Protein AF-A0A960LLN7-F1 (afdb_monomer_lite)

Radius of gyration: 23.74 Å; chains: 1; bounding box: 105×46×50 Å

Sequence (198 aa):
MLTAPVDITWGGHTNKDCYPKKMSLTSWVESKLWDDRYFDPSKLSEGVEVFRSGLSFPLVASLIDGCHGTPQWEREQHETPTDALFRALRGLVQRYGASWIYITDPDNALSVVQWEKEIDPEYFNSYQLIEFEKNPAEEGGASFLCVAFHDREGIVVIECETSLKITLYGATSRMDAMLESLGVKRPTENHQGITSRG

Foldseek 3Di:
DDDDDDDDDDDPPPPDDPDPDLQDVVNVQVVQQDDPFDRHLCSAPVWDWQKKFFADVVNVCCQFVVPGMDGQFDDDPNGTSQQLLQQLCLVVCVVFWWKKWKWADQPVPGIDTPDIGTDDSVPRGDPVVVVQSVDHRHNQAKIWIWIAGSVRFWIWIFIDGRITITIIGGDPVVVVSSCVSRVHDDPPPPPPPPPDDD

Structure (mmCIF, N/CA/C/O backbone):
data_AF-A0A960LLN7-F1
#
_entry.id   AF-A0A960LLN7-F1
#
loop_
_atom_site.group_PDB
_atom_site.id
_atom_site.type_symbol
_atom_site.label_atom_id
_atom_site.label_alt_id
_atom_site.label_comp_id
_atom_site.label_asym_id
_atom_site.label_entity_id
_atom_site.label_seq_id
_atom_site.pdbx_PDB_ins_code
_atom_site.Cartn_x
_atom_site.Cartn_y
_atom_site.Cartn_z
_atom_site.occupancy
_atom_site.B_iso_or_equiv
_atom_site.auth_seq_id
_atom_site.auth_comp_id
_atom_site.auth_asym_id
_atom_site.auth_atom_id
_atom_site.pdbx_PDB_model_num
ATOM 1 N N . MET A 1 1 ? -77.571 -26.311 -21.447 1.00 36.84 1 MET A N 1
ATOM 2 C CA . MET A 1 1 ? -76.693 -27.443 -21.086 1.00 36.84 1 MET A CA 1
ATOM 3 C C . MET A 1 1 ? -75.355 -27.222 -21.768 1.00 36.84 1 MET A C 1
ATOM 5 O O . MET A 1 1 ? -75.388 -27.100 -22.981 1.00 36.84 1 MET A O 1
ATOM 9 N N . LEU A 1 2 ? -74.269 -27.192 -20.973 1.00 37.72 2 LEU A N 1
ATOM 10 C CA . LEU A 1 2 ? -72.858 -27.479 -21.320 1.00 37.72 2 LEU A CA 1
ATOM 11 C C . LEU A 1 2 ? -72.177 -26.556 -22.356 1.00 37.72 2 LEU A C 1
ATOM 13 O O . LEU A 1 2 ? -72.719 -26.341 -23.425 1.00 37.72 2 LEU A O 1
ATOM 17 N N . THR A 1 3 ? -70.959 -26.027 -22.231 1.00 40.88 3 THR A N 1
ATOM 18 C CA . THR A 1 3 ? -69.932 -25.782 -21.192 1.00 40.88 3 THR A CA 1
ATOM 19 C C . THR A 1 3 ? -68.835 -25.057 -21.991 1.00 40.88 3 THR A C 1
ATOM 21 O O . THR A 1 3 ? -68.429 -25.580 -23.027 1.00 40.88 3 THR A O 1
ATOM 24 N N . ALA A 1 4 ? -68.373 -23.877 -21.573 1.00 44.00 4 ALA A N 1
ATOM 25 C CA . ALA A 1 4 ? -67.176 -23.254 -22.155 1.00 44.00 4 ALA A CA 1
ATOM 26 C C . ALA A 1 4 ? -65.923 -23.770 -21.423 1.00 44.00 4 ALA A C 1
ATOM 28 O O . ALA A 1 4 ? -65.987 -23.915 -20.199 1.00 44.00 4 ALA A O 1
ATOM 29 N N . PRO A 1 5 ? -64.801 -24.049 -22.110 1.00 52.62 5 PRO A N 1
ATOM 30 C CA . PRO A 1 5 ? -63.550 -24.355 -21.436 1.00 52.62 5 PRO A CA 1
ATOM 31 C C . PRO A 1 5 ? -62.827 -23.070 -21.007 1.00 52.62 5 PRO A C 1
ATOM 33 O O . PRO A 1 5 ? -62.764 -22.083 -21.740 1.00 52.62 5 PRO A O 1
ATOM 36 N N . VAL A 1 6 ? -62.309 -23.134 -19.785 1.00 45.53 6 VAL A N 1
ATOM 37 C CA . VAL A 1 6 ? -61.424 -22.181 -19.106 1.00 45.53 6 VAL A CA 1
ATOM 38 C C . VAL A 1 6 ? -59.962 -22.582 -19.386 1.00 45.53 6 VAL A C 1
ATOM 40 O O . VAL A 1 6 ? -59.724 -23.709 -19.822 1.00 45.53 6 VAL A O 1
ATOM 43 N N . ASP A 1 7 ? -59.030 -21.676 -19.048 1.00 42.03 7 ASP A N 1
ATOM 44 C CA . ASP A 1 7 ? -57.603 -21.899 -18.721 1.00 42.03 7 ASP A CA 1
ATOM 45 C C . ASP A 1 7 ? -56.587 -21.863 -19.894 1.00 42.03 7 ASP A C 1
ATOM 47 O O . ASP A 1 7 ? -56.854 -22.366 -20.976 1.00 42.03 7 ASP A O 1
ATOM 51 N N . ILE A 1 8 ? -55.391 -21.249 -19.828 1.00 43.09 8 ILE A N 1
ATOM 52 C CA . ILE A 1 8 ? -54.505 -20.804 -18.731 1.00 43.09 8 ILE A CA 1
ATOM 53 C C . ILE A 1 8 ? -53.737 -19.534 -19.170 1.00 43.09 8 ILE A C 1
ATOM 55 O O . ILE A 1 8 ? -53.151 -19.493 -20.254 1.00 43.09 8 ILE A O 1
ATOM 59 N N . THR A 1 9 ? -53.643 -18.527 -18.295 1.00 43.41 9 THR A N 1
ATOM 60 C CA . THR A 1 9 ? -52.641 -17.448 -18.374 1.00 43.41 9 THR A CA 1
ATOM 61 C C . THR A 1 9 ? -51.270 -17.958 -17.926 1.00 43.41 9 THR A C 1
ATOM 63 O O . THR A 1 9 ? -51.094 -18.318 -16.762 1.00 43.41 9 THR A O 1
ATOM 66 N N . TRP A 1 10 ? -50.277 -17.944 -18.816 1.00 43.72 10 TRP A N 1
ATOM 67 C CA . TRP A 1 10 ? -48.883 -18.201 -18.452 1.00 43.72 10 TRP A CA 1
ATOM 68 C C . TRP A 1 10 ? -48.263 -16.955 -17.815 1.00 43.72 10 TRP A C 1
ATOM 70 O O . TRP A 1 10 ? -47.831 -16.026 -18.497 1.00 43.72 10 TRP A O 1
ATOM 80 N N . GLY A 1 11 ? -48.214 -16.955 -16.483 1.00 40.22 11 GLY A N 1
ATOM 81 C CA . GLY A 1 11 ? -47.342 -16.086 -15.705 1.00 40.22 11 GLY A CA 1
ATOM 82 C C . GLY A 1 11 ? -45.886 -16.499 -15.904 1.00 40.22 11 GLY A C 1
ATOM 83 O O . GLY A 1 11 ? -45.404 -17.441 -15.280 1.00 40.22 11 GLY A O 1
ATOM 84 N N . GLY A 1 12 ? -45.173 -15.784 -16.770 1.00 33.97 12 GLY A N 1
ATOM 85 C CA . GLY A 1 12 ? -43.720 -15.869 -16.873 1.00 33.97 12 GLY A CA 1
ATOM 86 C C . GLY A 1 12 ? -43.057 -15.121 -15.719 1.00 33.97 12 GLY A C 1
ATOM 87 O O . GLY A 1 12 ? -42.610 -13.994 -15.893 1.00 33.97 12 GLY A O 1
ATOM 88 N N . HIS A 1 13 ? -42.990 -15.734 -14.535 1.00 42.31 13 HIS A N 1
ATOM 89 C CA . HIS A 1 13 ? -41.988 -15.363 -13.534 1.00 42.31 13 HIS A CA 1
ATOM 90 C C . HIS A 1 13 ? -40.616 -15.797 -14.060 1.00 42.31 13 HIS A C 1
ATOM 92 O O . HIS A 1 13 ? -40.226 -16.959 -13.944 1.00 42.31 13 HIS A O 1
ATOM 98 N N . THR A 1 14 ? -39.877 -14.873 -14.672 1.00 46.69 14 THR A N 1
ATOM 99 C CA . THR A 1 14 ? -38.462 -15.095 -14.967 1.00 46.69 14 THR A CA 1
ATOM 100 C C . THR A 1 14 ? -37.673 -14.967 -13.676 1.00 46.69 14 THR A C 1
ATOM 102 O O . THR A 1 14 ? -37.336 -13.875 -13.231 1.00 46.69 14 THR A O 1
ATOM 105 N N . ASN A 1 15 ? -37.397 -16.122 -13.086 1.00 49.75 15 ASN A N 1
ATOM 106 C CA . ASN A 1 15 ? -36.400 -16.326 -12.052 1.00 49.75 15 ASN A CA 1
ATOM 107 C C . ASN A 1 15 ? -35.006 -16.073 -12.673 1.00 49.75 15 ASN A C 1
ATOM 109 O O . ASN A 1 15 ? -34.452 -16.945 -13.341 1.00 49.75 15 ASN A O 1
ATOM 113 N N . LYS A 1 16 ? -34.505 -14.841 -12.553 1.00 46.12 16 LYS A N 1
ATOM 114 C CA . LYS A 1 16 ? -33.159 -14.361 -12.922 1.00 46.12 16 LYS A CA 1
ATOM 115 C C . LYS A 1 16 ? -32.903 -13.198 -11.956 1.00 46.12 16 LYS A C 1
ATOM 117 O O . LYS A 1 16 ? -33.641 -12.228 -12.001 1.00 46.12 16 LYS A O 1
ATOM 122 N N . ASP A 1 17 ? -32.078 -13.288 -10.923 1.00 44.94 17 ASP A N 1
ATOM 123 C CA . ASP A 1 17 ? -30.668 -13.637 -10.949 1.00 44.94 17 ASP A CA 1
ATOM 124 C C . ASP A 1 17 ? -30.229 -14.152 -9.568 1.00 44.94 17 ASP A C 1
ATOM 126 O O . ASP A 1 17 ? -30.215 -13.412 -8.586 1.00 44.94 17 ASP A O 1
ATOM 130 N N . CYS A 1 18 ? -29.809 -15.414 -9.488 1.00 40.50 18 CYS A N 1
ATOM 131 C CA . CYS A 1 18 ? -28.981 -15.909 -8.387 1.00 40.50 18 CYS A CA 1
ATOM 132 C C . CYS A 1 18 ? -27.547 -16.092 -8.892 1.00 40.50 18 CYS A C 1
ATOM 134 O O . CYS A 1 18 ? -26.992 -17.186 -8.839 1.00 40.50 18 CYS A O 1
ATOM 136 N N . TYR A 1 19 ? -26.949 -15.024 -9.419 1.00 45.25 19 TYR A N 1
ATOM 137 C CA . TYR A 1 19 ? -25.494 -14.960 -9.498 1.00 45.25 19 TYR A CA 1
ATOM 138 C C . TYR A 1 19 ? -24.984 -14.594 -8.102 1.00 45.25 19 TYR A C 1
ATOM 140 O O . TYR A 1 19 ? -25.505 -13.639 -7.518 1.00 45.25 19 TYR A O 1
ATOM 148 N N . PRO A 1 20 ? -24.001 -15.315 -7.528 1.00 46.91 20 PRO A N 1
ATOM 149 C CA . PRO A 1 20 ? -23.358 -14.849 -6.310 1.00 46.91 20 PRO A CA 1
ATOM 150 C C . PRO A 1 20 ? -22.801 -13.458 -6.609 1.00 46.91 20 PRO A C 1
ATOM 152 O O . PRO A 1 20 ? -21.934 -13.299 -7.469 1.00 46.91 20 PRO A O 1
ATOM 155 N N . LYS A 1 21 ? -23.370 -12.440 -5.955 1.00 52.78 21 LYS A N 1
ATOM 156 C CA . LYS A 1 21 ? -22.945 -11.047 -6.081 1.00 52.78 21 LYS A CA 1
ATOM 157 C C . LYS A 1 21 ? -21.436 -11.037 -5.847 1.00 52.78 21 LYS A C 1
ATOM 159 O O . LYS A 1 21 ? -20.994 -11.428 -4.766 1.00 52.78 21 LYS A O 1
ATOM 164 N N . LYS A 1 22 ? -20.649 -10.687 -6.874 1.00 64.62 22 LYS A N 1
ATOM 165 C CA . LYS A 1 22 ? -19.189 -10.583 -6.765 1.00 64.62 22 LYS A CA 1
ATOM 166 C C . LYS A 1 22 ? -18.922 -9.659 -5.578 1.00 64.62 22 LYS A C 1
ATOM 168 O O . LYS A 1 22 ? -19.282 -8.488 -5.620 1.00 64.62 22 LYS A O 1
ATOM 173 N N . MET A 1 23 ? -18.414 -10.227 -4.488 1.00 77.75 23 MET A N 1
ATOM 174 C CA . MET A 1 23 ? -18.128 -9.478 -3.266 1.00 77.75 23 MET A CA 1
ATOM 175 C C . MET A 1 23 ? -17.158 -8.341 -3.626 1.00 77.75 23 MET A C 1
ATOM 177 O O . MET A 1 23 ? -16.169 -8.587 -4.324 1.00 77.75 23 MET A O 1
ATOM 181 N N . SER A 1 24 ? -17.473 -7.103 -3.240 1.00 89.31 24 SER A N 1
ATOM 182 C CA . SER A 1 24 ? -16.577 -5.967 -3.487 1.00 89.31 24 SER A CA 1
ATOM 183 C C . SER A 1 24 ? -15.275 -6.149 -2.707 1.00 89.31 24 SER A C 1
ATOM 185 O O . SER A 1 24 ? -15.217 -6.956 -1.769 1.00 89.31 24 SER A O 1
ATOM 187 N N . L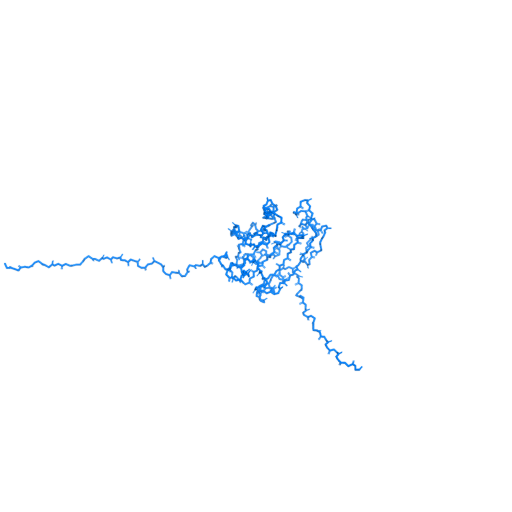EU A 1 25 ? -14.219 -5.428 -3.093 1.00 92.44 25 LEU A N 1
ATOM 188 C CA . LEU A 1 25 ? -12.983 -5.476 -2.321 1.00 92.44 25 LEU A CA 1
ATOM 189 C C . LEU A 1 25 ? -13.176 -4.874 -0.933 1.00 92.44 25 LEU A C 1
ATOM 191 O O . LEU A 1 25 ? -12.675 -5.464 0.017 1.00 92.44 25 LEU A O 1
ATOM 195 N N . THR A 1 26 ? -13.977 -3.812 -0.801 1.00 93.06 26 THR A N 1
ATOM 196 C CA . THR A 1 26 ? -14.377 -3.268 0.506 1.00 93.06 26 THR A CA 1
ATOM 197 C C . THR A 1 26 ? -14.941 -4.351 1.420 1.00 93.06 26 THR A C 1
ATOM 199 O O . THR A 1 26 ? -14.410 -4.573 2.502 1.00 93.06 26 THR A O 1
ATOM 202 N N . SER A 1 27 ? -15.942 -5.114 0.962 1.00 92.50 27 SER A N 1
ATOM 203 C CA . SER A 1 27 ? -16.523 -6.165 1.801 1.00 92.50 27 SER A CA 1
ATOM 204 C C . SER A 1 27 ? -15.505 -7.246 2.158 1.00 92.50 27 SER A C 1
ATOM 206 O O . SER A 1 27 ? -15.558 -7.803 3.252 1.00 92.50 27 SER A O 1
ATOM 208 N N . TRP A 1 28 ? -14.590 -7.589 1.243 1.00 94.25 28 TRP A N 1
ATOM 209 C CA . TRP A 1 28 ? -13.524 -8.544 1.551 1.00 94.25 28 TRP A CA 1
ATOM 210 C C . TRP A 1 28 ? -12.601 -8.004 2.644 1.00 94.25 28 TRP A C 1
ATOM 212 O O . TRP A 1 28 ? -12.392 -8.710 3.632 1.00 94.25 28 TRP A O 1
ATOM 222 N N . VAL A 1 29 ? -12.127 -6.768 2.488 1.00 93.88 29 VAL A N 1
ATOM 223 C CA . VAL A 1 29 ? -11.279 -6.061 3.448 1.00 93.88 29 VAL A CA 1
ATOM 224 C C . VAL A 1 29 ? -11.947 -6.021 4.826 1.00 93.88 29 VAL A C 1
ATOM 226 O O . VAL A 1 29 ? -11.370 -6.538 5.777 1.00 93.88 29 VAL A O 1
ATOM 229 N N . GLU A 1 30 ? -13.195 -5.564 4.922 1.00 93.19 30 GLU A N 1
ATOM 230 C CA . GLU A 1 30 ? -13.957 -5.534 6.181 1.00 93.19 30 GLU A CA 1
ATOM 231 C C . GLU A 1 30 ? -14.153 -6.934 6.786 1.00 93.19 30 GLU A C 1
ATOM 233 O O . GLU A 1 30 ? -14.140 -7.109 7.997 1.00 93.19 30 GLU A O 1
ATOM 238 N N . SER A 1 31 ? -14.329 -7.972 5.963 1.00 93.19 31 SER A N 1
ATOM 239 C CA . SER A 1 31 ? -14.579 -9.330 6.471 1.00 93.19 31 SER A CA 1
ATOM 240 C C . SER A 1 31 ? -13.323 -10.096 6.898 1.00 93.19 31 SER A C 1
ATOM 242 O O . SER A 1 31 ? -13.433 -11.090 7.620 1.00 93.19 31 SER A O 1
ATOM 244 N N . LYS A 1 32 ? -12.146 -9.720 6.384 1.00 94.25 32 LYS A N 1
ATOM 245 C CA . LYS A 1 32 ? -10.898 -10.489 6.547 1.00 94.25 32 LYS A CA 1
ATOM 246 C C . LYS A 1 32 ? -9.802 -9.734 7.270 1.00 94.25 32 LYS A C 1
ATOM 248 O O . LYS A 1 32 ? -8.996 -10.377 7.932 1.00 94.25 32 LYS A O 1
ATOM 253 N N . LEU A 1 33 ? -9.771 -8.418 7.121 1.00 95.25 33 LEU A N 1
ATOM 254 C CA . LEU A 1 33 ? -8.698 -7.559 7.604 1.00 95.25 33 LEU A CA 1
ATOM 255 C C . LEU A 1 33 ? -9.175 -6.636 8.726 1.00 95.25 33 LEU A C 1
ATOM 257 O O . LEU A 1 33 ? -8.514 -5.651 9.003 1.00 95.25 33 LEU A O 1
ATOM 261 N N . TRP A 1 34 ? -10.331 -6.904 9.340 1.00 93.50 34 TRP A N 1
ATOM 262 C CA . TRP A 1 34 ? -10.753 -6.220 10.563 1.00 93.50 34 TRP A CA 1
ATOM 263 C C . TRP A 1 34 ? -10.502 -7.109 11.777 1.00 93.50 34 TRP A C 1
ATOM 265 O O . TRP A 1 34 ? -10.827 -8.302 11.758 1.00 93.50 34 TRP A O 1
ATOM 275 N N . ASP A 1 35 ? -9.967 -6.528 12.846 1.00 89.94 35 ASP A N 1
ATOM 276 C CA . ASP A 1 35 ? -9.994 -7.076 14.199 1.00 89.94 35 ASP A CA 1
ATOM 277 C C . ASP A 1 35 ? -10.912 -6.255 15.088 1.00 89.94 35 ASP A C 1
ATOM 279 O O . ASP A 1 35 ? -10.609 -5.112 15.419 1.00 89.94 35 ASP A O 1
ATOM 283 N N . ASP A 1 36 ? -12.067 -6.829 15.423 1.00 87.12 36 ASP A N 1
ATOM 284 C CA . ASP A 1 36 ? -13.203 -6.146 16.037 1.00 87.12 36 ASP A CA 1
ATOM 285 C C . ASP A 1 36 ? -13.624 -4.874 15.280 1.00 87.12 36 ASP A C 1
ATOM 287 O O . ASP A 1 36 ? -14.539 -4.896 14.457 1.00 87.12 36 ASP A O 1
ATOM 291 N N . ARG A 1 37 ? -12.957 -3.756 15.573 1.00 88.44 37 ARG A N 1
ATOM 292 C CA . ARG A 1 37 ? -13.222 -2.415 15.044 1.00 88.44 37 ARG A CA 1
ATOM 293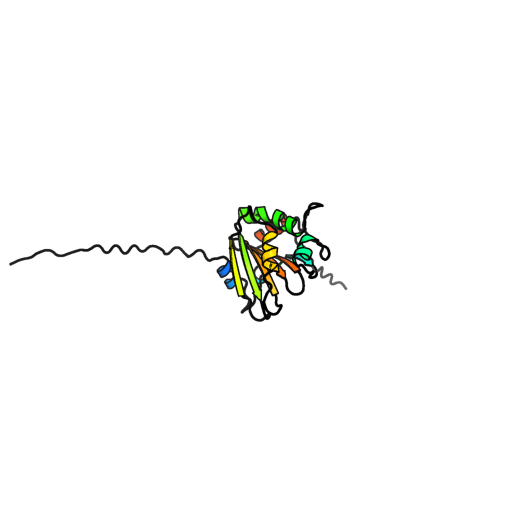 C C . ARG A 1 37 ? -12.028 -1.808 14.306 1.00 88.44 37 ARG A C 1
ATOM 295 O O . ARG A 1 37 ? -12.152 -0.703 13.792 1.00 88.44 37 ARG A O 1
ATOM 302 N N . TYR A 1 38 ? -10.905 -2.511 14.233 1.00 92.38 38 TYR A N 1
ATOM 303 C CA . TYR A 1 38 ? -9.646 -1.977 13.727 1.00 92.38 38 TYR A CA 1
ATOM 304 C C . TYR A 1 38 ? -9.247 -2.633 12.418 1.00 92.38 38 TYR A C 1
ATOM 306 O O . TYR A 1 38 ? -9.364 -3.848 12.269 1.00 92.38 38 TYR A O 1
ATOM 314 N N . PHE A 1 39 ? -8.739 -1.837 11.486 1.00 95.00 39 PHE A N 1
ATOM 315 C CA . PHE A 1 39 ? -8.090 -2.351 10.295 1.00 95.00 39 PHE A CA 1
ATOM 316 C C . PHE A 1 39 ? -6.750 -2.987 10.678 1.00 95.00 39 PHE A C 1
ATOM 318 O O . PHE A 1 39 ? -5.823 -2.315 11.120 1.00 95.00 39 PHE A O 1
ATOM 325 N N . ASP A 1 40 ? -6.661 -4.298 10.490 1.00 95.00 40 ASP A N 1
ATOM 326 C CA . ASP A 1 40 ? -5.501 -5.127 10.773 1.00 95.00 40 ASP A CA 1
ATOM 327 C C . ASP A 1 40 ? -5.127 -5.967 9.533 1.00 95.00 40 ASP A C 1
ATOM 329 O O . ASP A 1 40 ? -5.593 -7.103 9.355 1.00 95.00 40 ASP A O 1
ATOM 333 N N . PRO A 1 41 ? -4.262 -5.438 8.646 1.00 95.12 41 PRO A N 1
ATOM 334 C CA . PRO A 1 41 ? -3.790 -6.173 7.478 1.00 95.12 41 PRO A CA 1
ATOM 335 C C . PRO A 1 41 ? -2.880 -7.361 7.839 1.00 95.12 41 PRO A C 1
ATOM 337 O O . PRO A 1 41 ? -2.658 -8.228 6.985 1.00 95.12 41 PRO A O 1
ATOM 340 N N . SER A 1 42 ? -2.399 -7.468 9.088 1.00 95.19 42 SER A N 1
ATOM 341 C CA . SER A 1 42 ? -1.568 -8.600 9.524 1.00 95.19 42 SER A CA 1
ATOM 342 C C . SER A 1 42 ? -2.334 -9.929 9.538 1.00 95.19 42 SER A C 1
ATOM 344 O O . SER A 1 42 ? -1.740 -10.999 9.389 1.00 95.19 42 SER A O 1
ATOM 346 N N . LYS A 1 43 ? -3.675 -9.875 9.567 1.00 94.31 43 LYS A N 1
ATOM 347 C CA . LYS A 1 43 ? -4.547 -11.045 9.371 1.00 94.31 43 LYS A CA 1
ATOM 348 C C . LYS A 1 43 ? -4.356 -11.740 8.027 1.00 94.31 43 LYS A C 1
ATOM 350 O O . LYS A 1 43 ? -4.721 -12.908 7.892 1.00 94.31 43 LYS A O 1
ATOM 355 N N . LEU A 1 44 ? -3.801 -11.045 7.031 1.00 94.00 44 LEU A N 1
ATOM 356 C CA . LEU A 1 44 ? -3.463 -11.644 5.744 1.00 94.00 44 LEU A CA 1
ATOM 357 C C . LEU A 1 44 ? -2.108 -12.366 5.776 1.00 94.00 44 LEU A C 1
ATOM 359 O O . LEU A 1 44 ? -1.966 -13.421 5.161 1.00 94.00 44 LEU A O 1
ATOM 363 N N . SER A 1 45 ? -1.112 -11.782 6.451 1.00 95.12 45 SER A N 1
ATOM 364 C CA . SER A 1 45 ? 0.267 -12.283 6.578 1.00 95.12 45 SER A CA 1
ATOM 365 C C . SER A 1 45 ? 1.075 -11.391 7.533 1.00 95.12 45 SER A C 1
ATOM 367 O O . SER A 1 45 ? 0.680 -10.256 7.758 1.00 95.12 45 SER A O 1
ATOM 369 N N . GLU A 1 46 ? 2.266 -11.817 7.966 1.00 90.62 46 GLU A N 1
ATOM 370 C CA . GLU A 1 46 ? 3.145 -11.046 8.876 1.00 90.62 46 GLU A CA 1
ATOM 371 C C . GLU A 1 46 ? 3.564 -9.649 8.360 1.00 90.62 46 GLU A C 1
ATOM 373 O O . GLU A 1 46 ? 3.908 -8.770 9.145 1.00 90.62 46 GLU A O 1
ATOM 378 N N . GLY A 1 47 ? 3.465 -9.413 7.051 1.00 94.62 47 GLY A N 1
ATOM 379 C CA . GLY A 1 47 ? 3.781 -8.132 6.427 1.00 94.62 47 GLY A CA 1
ATOM 380 C C . GLY A 1 47 ? 5.279 -7.925 6.186 1.00 94.62 47 GLY A C 1
ATOM 381 O O . GLY A 1 47 ? 6.126 -8.406 6.934 1.00 94.62 47 GLY A O 1
ATOM 382 N N . VAL A 1 48 ? 5.629 -7.206 5.119 1.00 95.12 48 VAL A N 1
ATOM 383 C CA . VAL A 1 48 ? 7.014 -6.804 4.831 1.00 95.12 48 VAL A CA 1
ATOM 384 C C . VAL A 1 48 ? 7.063 -5.293 4.667 1.00 95.12 48 VAL A C 1
ATOM 386 O O . VAL A 1 48 ? 6.551 -4.752 3.686 1.00 95.12 48 VAL A O 1
ATOM 389 N N . GLU A 1 49 ? 7.664 -4.610 5.641 1.00 94.00 49 GLU A N 1
ATOM 390 C CA . GLU A 1 49 ? 7.902 -3.168 5.573 1.00 94.00 49 GLU A CA 1
ATOM 391 C C . GLU A 1 49 ? 9.041 -2.886 4.593 1.00 94.00 49 GLU A C 1
ATOM 393 O O . GLU A 1 49 ? 10.181 -3.305 4.801 1.00 94.00 49 GLU A O 1
ATOM 398 N N . VAL A 1 50 ? 8.729 -2.149 3.530 1.00 92.12 50 VAL A N 1
ATOM 399 C CA . VAL A 1 50 ? 9.682 -1.808 2.465 1.00 92.12 50 VAL A CA 1
ATOM 400 C C . VAL A 1 50 ? 10.145 -0.354 2.532 1.00 92.12 50 VAL A C 1
ATOM 402 O O . VAL A 1 50 ? 11.132 0.012 1.890 1.00 92.12 50 VAL A O 1
ATOM 405 N N . PHE A 1 51 ? 9.457 0.479 3.317 1.00 89.00 51 PHE A N 1
ATOM 406 C CA . PHE A 1 51 ? 9.829 1.869 3.550 1.00 89.00 51 PHE A CA 1
ATOM 407 C C . PHE A 1 51 ? 9.250 2.402 4.851 1.00 89.00 51 PHE A C 1
ATOM 409 O O . PHE A 1 51 ? 8.111 2.102 5.213 1.00 89.00 51 PHE A O 1
ATOM 416 N N . ARG A 1 52 ? 10.037 3.261 5.497 1.00 87.81 52 ARG A N 1
ATOM 417 C CA . ARG A 1 52 ? 9.631 4.065 6.640 1.00 87.81 52 ARG A CA 1
ATOM 418 C C . ARG A 1 52 ? 10.369 5.394 6.621 1.00 87.81 52 ARG A C 1
ATOM 420 O O . ARG A 1 52 ? 11.587 5.421 6.436 1.00 87.81 52 ARG A O 1
ATOM 427 N N . SER A 1 53 ? 9.648 6.477 6.878 1.00 83.81 53 SER A N 1
ATOM 428 C CA . SER A 1 53 ? 10.228 7.798 7.104 1.00 83.81 53 SER A CA 1
ATOM 429 C C . SER A 1 53 ? 9.516 8.540 8.230 1.00 83.81 53 SER A C 1
ATOM 431 O O . SER A 1 53 ? 8.358 8.264 8.553 1.00 83.81 53 SER A O 1
ATOM 433 N N . GLY A 1 54 ? 10.200 9.525 8.816 1.00 79.06 54 GLY A N 1
ATOM 434 C CA . GLY A 1 54 ? 9.516 10.547 9.611 1.00 79.06 54 GLY A CA 1
ATOM 435 C C . GLY A 1 54 ? 8.514 11.332 8.757 1.00 79.06 54 GLY A C 1
ATOM 436 O O . GLY A 1 54 ? 8.599 11.310 7.527 1.00 79.06 54 GLY A O 1
ATOM 437 N N . LEU A 1 55 ? 7.577 12.023 9.408 1.00 74.50 55 LEU A N 1
ATOM 438 C CA . LEU A 1 55 ? 6.649 12.923 8.726 1.00 74.50 55 LEU A CA 1
ATOM 439 C C . LEU A 1 55 ? 7.339 14.262 8.442 1.00 74.50 55 LEU A C 1
ATOM 441 O O . LEU A 1 55 ? 7.773 14.955 9.362 1.00 74.50 55 LEU A O 1
ATOM 445 N N . SER A 1 56 ? 7.425 14.638 7.170 1.00 65.81 56 SER A N 1
ATOM 446 C CA . SER A 1 56 ? 7.671 16.018 6.746 1.00 65.81 56 SER A CA 1
ATOM 447 C C . SER A 1 56 ? 6.353 16.679 6.362 1.00 65.81 56 SER A C 1
ATOM 449 O O . SER A 1 56 ? 5.420 15.998 5.947 1.00 65.81 56 SER A O 1
ATOM 451 N N . PHE A 1 57 ? 6.292 18.008 6.433 1.00 58.34 57 PHE A N 1
ATOM 452 C CA . PHE A 1 57 ? 5.226 18.768 5.788 1.00 58.34 57 PHE A CA 1
ATOM 453 C C . PHE A 1 57 ? 5.792 19.475 4.547 1.00 58.34 57 PHE A C 1
ATOM 455 O O . PHE A 1 57 ? 6.741 20.252 4.700 1.00 58.34 57 PHE A O 1
ATOM 462 N N . PRO A 1 58 ? 5.250 19.237 3.338 1.00 64.94 58 PRO A N 1
ATOM 463 C CA . PRO A 1 58 ? 4.122 18.349 3.021 1.00 64.94 58 PRO A CA 1
ATOM 464 C C . PRO A 1 58 ? 4.470 16.849 3.140 1.00 64.94 58 PRO A C 1
ATOM 466 O O . PRO A 1 58 ? 5.630 16.462 2.965 1.00 64.94 58 PRO A O 1
ATOM 469 N N . LEU A 1 59 ? 3.472 16.005 3.430 1.00 63.81 59 LEU A N 1
ATOM 470 C CA . LEU A 1 59 ? 3.604 14.543 3.554 1.00 63.81 59 LEU A CA 1
ATOM 471 C C . LEU A 1 59 ? 4.132 13.943 2.250 1.00 63.81 59 LEU A C 1
ATOM 473 O O . LEU A 1 59 ? 5.001 13.069 2.260 1.00 63.81 59 LEU A O 1
ATOM 477 N N . VAL A 1 60 ? 3.672 14.475 1.113 1.00 62.91 60 VAL A N 1
ATOM 478 C CA . VAL A 1 60 ? 4.159 14.055 -0.199 1.00 62.91 60 VAL A CA 1
ATOM 479 C C . VAL A 1 60 ? 5.663 14.312 -0.366 1.00 62.91 60 VAL A C 1
ATOM 481 O O . VAL A 1 60 ? 6.311 13.565 -1.087 1.00 62.91 60 VAL A O 1
ATOM 484 N N . ALA A 1 61 ? 6.269 15.279 0.339 1.00 61.41 61 ALA A N 1
ATOM 485 C CA . ALA A 1 61 ? 7.723 15.481 0.295 1.00 61.41 61 ALA A CA 1
ATOM 486 C C . ALA A 1 61 ? 8.493 14.332 0.973 1.00 61.41 61 ALA A C 1
ATOM 488 O O . ALA A 1 61 ? 9.569 13.965 0.507 1.00 61.41 61 ALA A O 1
ATOM 489 N N . SER A 1 62 ? 7.920 13.679 1.994 1.00 60.91 62 SER A N 1
ATOM 490 C CA . SER A 1 62 ? 8.504 12.456 2.575 1.00 60.91 62 SER A CA 1
ATOM 491 C C . SER A 1 62 ? 8.520 11.299 1.569 1.00 60.91 62 SER A C 1
ATOM 493 O O . SER A 1 62 ? 9.423 10.465 1.599 1.00 60.91 62 SER A O 1
ATOM 495 N N . LEU A 1 63 ? 7.546 11.282 0.654 1.00 61.69 63 LEU A N 1
ATOM 496 C CA . LEU A 1 63 ? 7.366 10.270 -0.393 1.00 61.69 63 LEU A CA 1
ATOM 497 C C . LEU A 1 63 ? 8.170 10.563 -1.666 1.00 61.69 63 LEU A C 1
ATOM 499 O O . LEU A 1 63 ? 8.601 9.632 -2.351 1.00 61.69 63 LEU A O 1
ATOM 503 N N . ILE A 1 64 ? 8.363 11.842 -1.986 1.00 60.53 64 ILE A N 1
ATOM 504 C CA . ILE A 1 64 ? 9.023 12.317 -3.207 1.00 60.53 64 ILE A CA 1
ATOM 505 C C . ILE A 1 64 ? 10.531 12.459 -3.000 1.00 60.53 64 ILE A C 1
ATOM 507 O O . ILE A 1 64 ? 11.309 11.941 -3.802 1.00 60.53 64 ILE A O 1
ATOM 511 N N . ASP A 1 65 ? 10.958 13.108 -1.916 1.00 56.75 65 ASP A N 1
ATOM 512 C CA . ASP A 1 65 ? 12.365 13.476 -1.749 1.00 56.75 65 ASP A CA 1
ATOM 513 C C . ASP A 1 65 ? 13.186 12.376 -1.063 1.00 56.75 65 ASP A C 1
ATOM 515 O O . ASP A 1 65 ? 14.414 12.379 -1.135 1.00 56.75 65 ASP A O 1
ATOM 519 N N . GLY A 1 66 ? 12.539 11.428 -0.369 1.00 51.22 66 GLY A N 1
ATOM 520 C CA . GLY A 1 66 ? 13.223 10.363 0.376 1.00 51.22 66 GLY A CA 1
ATOM 521 C C . GLY A 1 66 ? 14.167 10.872 1.479 1.00 51.22 66 GLY A C 1
ATOM 522 O O . GLY A 1 66 ? 14.900 10.089 2.075 1.00 51.22 66 GLY A O 1
ATOM 523 N N . CYS A 1 67 ? 14.153 12.175 1.786 1.00 50.97 67 CYS A N 1
ATOM 524 C CA . CYS A 1 67 ? 15.113 12.851 2.666 1.00 50.97 67 CYS A CA 1
ATOM 525 C C . CYS A 1 67 ? 15.151 12.312 4.107 1.00 50.97 67 CYS A C 1
ATOM 527 O O . CYS A 1 67 ? 16.071 12.637 4.858 1.00 50.97 67 CYS A O 1
ATOM 529 N N . HIS A 1 68 ? 14.184 11.475 4.497 1.00 6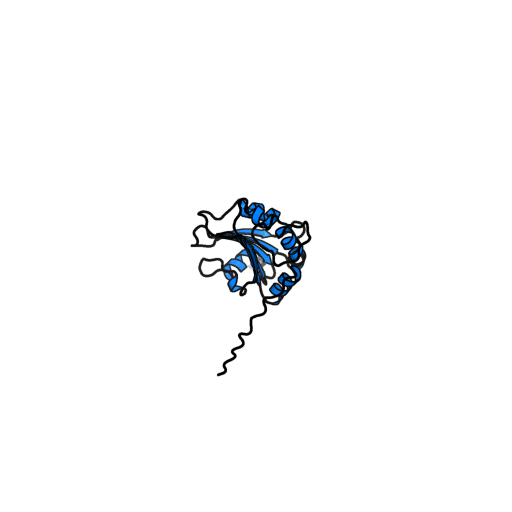0.16 68 HIS A N 1
ATOM 530 C CA . HIS A 1 68 ? 14.062 10.924 5.847 1.00 60.16 68 HIS A CA 1
ATOM 531 C C . HIS A 1 68 ? 13.790 9.409 5.887 1.00 60.16 68 HIS A C 1
ATOM 533 O O . HIS A 1 68 ? 13.379 8.906 6.932 1.00 60.16 68 HIS A O 1
ATOM 539 N N . GLY A 1 69 ? 14.014 8.681 4.784 1.00 64.19 69 GLY A N 1
ATOM 540 C CA . GLY A 1 69 ? 13.836 7.226 4.719 1.00 64.19 69 GLY A CA 1
ATOM 541 C C . GLY A 1 69 ? 14.560 6.594 3.528 1.00 64.19 69 GLY A C 1
ATOM 542 O O . GLY A 1 69 ? 14.583 7.156 2.437 1.00 64.19 69 GLY A O 1
ATOM 543 N N . THR A 1 70 ? 15.151 5.413 3.720 1.00 73.38 70 THR A N 1
ATOM 544 C CA . THR A 1 70 ? 15.849 4.685 2.647 1.00 73.38 70 THR A CA 1
ATOM 545 C C . THR A 1 70 ? 14.899 3.651 2.034 1.00 73.38 70 THR A C 1
ATOM 547 O O . THR A 1 70 ? 14.565 2.687 2.727 1.00 73.38 70 THR A O 1
ATOM 550 N N . PRO A 1 71 ? 14.447 3.811 0.772 1.00 80.69 71 PRO A N 1
ATOM 551 C CA . PRO A 1 71 ? 13.639 2.789 0.112 1.00 80.69 71 PRO A CA 1
ATOM 552 C C . PRO A 1 71 ? 14.442 1.502 -0.058 1.00 80.69 71 PRO A C 1
ATOM 554 O O . PRO A 1 71 ? 15.630 1.541 -0.380 1.00 80.69 71 PRO A O 1
ATOM 557 N N . GLN A 1 72 ? 13.787 0.362 0.152 1.00 84.69 72 GLN A N 1
ATOM 558 C CA . GLN A 1 72 ? 14.422 -0.950 0.004 1.00 84.69 72 GLN A CA 1
ATOM 559 C C . GLN A 1 72 ? 14.367 -1.497 -1.434 1.00 84.69 72 GLN A C 1
ATOM 561 O O . GLN A 1 72 ? 14.968 -2.534 -1.702 1.00 84.69 72 GLN A O 1
ATOM 566 N N . TRP A 1 73 ? 13.655 -0.827 -2.347 1.00 87.38 73 TRP A N 1
ATOM 567 C CA . TRP A 1 73 ? 13.439 -1.264 -3.732 1.00 87.38 73 TRP A CA 1
ATOM 568 C C . TRP A 1 73 ? 14.339 -0.557 -4.748 1.00 87.38 73 TRP A C 1
ATOM 570 O O . TRP A 1 73 ? 14.899 0.513 -4.493 1.00 87.38 73 TRP A O 1
ATOM 580 N N . GLU A 1 74 ? 14.449 -1.163 -5.930 1.00 85.31 74 GLU A N 1
ATOM 581 C CA . GLU A 1 74 ? 15.232 -0.623 -7.041 1.00 85.31 74 GLU A CA 1
ATOM 582 C C . GLU A 1 74 ? 14.613 0.655 -7.630 1.00 85.31 74 GLU A C 1
ATOM 584 O O . GLU A 1 74 ? 13.402 0.758 -7.842 1.00 85.31 74 GLU A O 1
ATOM 589 N N . ARG A 1 75 ? 15.470 1.637 -7.928 1.00 87.25 75 ARG A N 1
ATOM 590 C CA . ARG A 1 75 ? 15.083 2.988 -8.351 1.00 87.25 75 ARG A CA 1
ATOM 591 C C . ARG A 1 75 ? 16.125 3.581 -9.294 1.00 87.25 75 ARG A C 1
ATOM 593 O O . ARG A 1 75 ? 17.325 3.445 -9.052 1.00 87.25 75 ARG A O 1
ATOM 600 N N . GLU A 1 76 ? 15.674 4.288 -10.327 1.00 84.50 76 GLU A N 1
ATOM 601 C CA . GLU A 1 76 ? 16.567 5.065 -11.196 1.00 84.50 76 GLU A CA 1
ATOM 602 C C . GLU A 1 76 ? 17.057 6.352 -10.508 1.00 84.50 76 GLU A C 1
ATOM 604 O O . GLU A 1 76 ? 16.382 6.922 -9.656 1.00 84.50 76 GLU A O 1
ATOM 609 N N . GLN A 1 77 ? 18.224 6.873 -10.900 1.00 77.94 77 GLN A N 1
ATOM 610 C CA . GLN A 1 77 ? 18.876 8.004 -10.216 1.00 77.94 77 GLN A CA 1
ATOM 611 C C . GLN A 1 77 ? 18.005 9.277 -10.102 1.00 77.94 77 GLN A C 1
ATOM 613 O O . GLN A 1 77 ? 18.204 10.072 -9.182 1.00 77.94 77 GLN A O 1
ATOM 618 N N . HIS A 1 78 ? 17.041 9.464 -11.007 1.00 80.19 78 HIS A N 1
ATOM 619 C CA . HIS A 1 78 ? 16.161 10.637 -11.072 1.00 80.19 78 HIS A CA 1
ATOM 620 C C . HIS A 1 78 ? 14.702 10.343 -10.705 1.00 80.19 78 HIS A C 1
ATOM 622 O O . HIS A 1 78 ? 13.872 11.246 -10.730 1.00 80.19 78 HIS A O 1
ATOM 628 N N . GLU A 1 79 ? 14.385 9.092 -10.384 1.00 82.31 79 GLU A N 1
ATOM 629 C CA . GLU A 1 79 ? 13.032 8.668 -10.042 1.00 82.31 79 GLU A CA 1
ATOM 630 C C . GLU A 1 79 ? 12.793 8.871 -8.545 1.00 82.31 79 GLU A C 1
ATOM 632 O O . GLU A 1 79 ? 13.680 8.597 -7.737 1.00 82.31 79 GLU A O 1
ATOM 637 N N . THR A 1 80 ? 11.620 9.355 -8.139 1.00 81.25 80 THR A N 1
ATOM 638 C CA . THR A 1 80 ? 11.281 9.446 -6.711 1.00 81.25 80 THR A CA 1
ATOM 639 C C . THR A 1 80 ? 11.063 8.036 -6.139 1.00 81.25 80 THR A C 1
ATOM 641 O O . THR A 1 80 ? 10.694 7.129 -6.890 1.00 81.25 80 THR A O 1
ATOM 644 N N . PRO A 1 81 ? 11.261 7.787 -4.828 1.00 83.44 81 PRO A N 1
ATOM 645 C CA . PRO A 1 81 ? 10.960 6.478 -4.235 1.00 83.44 81 PRO A CA 1
ATOM 646 C C . PRO A 1 81 ? 9.550 5.991 -4.587 1.00 83.44 81 PRO A C 1
ATOM 648 O O . PRO A 1 81 ? 9.337 4.832 -4.932 1.00 83.44 81 PRO A O 1
ATOM 651 N N . THR A 1 82 ? 8.599 6.911 -4.565 1.00 81.88 82 THR A N 1
ATOM 652 C CA . THR A 1 82 ? 7.190 6.640 -4.809 1.00 81.88 82 THR A CA 1
ATOM 653 C C . THR A 1 82 ? 6.875 6.348 -6.273 1.00 81.88 82 THR A C 1
ATOM 655 O O . THR A 1 82 ? 6.122 5.419 -6.560 1.00 81.88 82 THR A O 1
ATOM 658 N N . ASP A 1 83 ? 7.465 7.084 -7.216 1.00 85.56 83 ASP A N 1
ATOM 659 C CA . ASP A 1 83 ? 7.287 6.773 -8.638 1.00 85.56 83 ASP A CA 1
ATOM 660 C C . ASP A 1 83 ? 7.879 5.397 -8.969 1.00 85.56 83 ASP A C 1
ATOM 662 O O . ASP A 1 83 ? 7.231 4.613 -9.664 1.00 85.56 83 ASP A O 1
ATOM 666 N N . ALA A 1 84 ? 9.027 5.051 -8.369 1.00 88.94 84 ALA A N 1
ATOM 667 C CA . ALA A 1 84 ? 9.632 3.725 -8.495 1.00 88.94 84 ALA A CA 1
ATOM 668 C C . ALA A 1 84 ? 8.719 2.613 -7.960 1.00 88.94 84 ALA A C 1
ATOM 670 O O . ALA A 1 84 ? 8.555 1.586 -8.620 1.00 88.94 84 ALA A O 1
ATOM 671 N N . LEU A 1 85 ? 8.069 2.834 -6.810 1.00 91.19 85 LEU A N 1
ATOM 672 C CA . LEU A 1 85 ? 7.085 1.911 -6.239 1.00 91.19 85 LEU A CA 1
ATOM 673 C C . LEU A 1 85 ? 5.910 1.682 -7.202 1.00 91.19 85 LEU A C 1
ATOM 675 O O . LEU A 1 85 ? 5.556 0.538 -7.495 1.00 91.19 85 LEU A O 1
ATOM 679 N N . PHE A 1 86 ? 5.312 2.754 -7.728 1.00 91.94 86 PHE A N 1
ATOM 680 C CA . PHE A 1 86 ? 4.169 2.635 -8.635 1.00 91.94 86 PHE A CA 1
ATOM 681 C C . PHE A 1 86 ? 4.546 2.038 -9.988 1.00 91.94 86 PHE A C 1
ATOM 683 O O . PHE A 1 86 ? 3.797 1.217 -10.520 1.00 91.94 86 PHE A O 1
ATOM 690 N N . ARG A 1 87 ? 5.723 2.378 -10.525 1.00 92.25 87 ARG A N 1
ATOM 691 C CA . ARG A 1 87 ? 6.271 1.749 -11.732 1.00 92.25 87 ARG A CA 1
ATOM 692 C C . ARG A 1 87 ? 6.456 0.247 -11.528 1.00 92.25 87 ARG A C 1
ATOM 694 O O . ARG A 1 87 ? 5.995 -0.525 -12.367 1.00 92.25 87 ARG A O 1
ATOM 701 N N . ALA A 1 88 ? 7.088 -0.158 -10.427 1.00 93.94 88 ALA A N 1
ATOM 702 C CA . ALA A 1 88 ? 7.323 -1.558 -10.082 1.00 93.94 88 ALA A CA 1
ATOM 703 C C . ALA A 1 88 ? 6.011 -2.352 -9.979 1.00 93.94 88 ALA A C 1
ATOM 705 O O . ALA A 1 88 ? 5.865 -3.419 -10.571 1.00 93.94 88 ALA A O 1
ATOM 706 N N . LEU A 1 89 ? 5.013 -1.804 -9.284 1.00 95.69 89 LEU A N 1
ATOM 707 C CA . LEU A 1 89 ? 3.744 -2.491 -9.036 1.00 95.69 89 LEU A CA 1
ATOM 708 C C . LEU A 1 89 ? 2.768 -2.459 -10.226 1.00 95.69 89 LEU A C 1
ATOM 710 O O . LEU A 1 89 ? 1.823 -3.253 -10.257 1.00 95.69 89 LEU A O 1
ATOM 714 N N . ARG A 1 90 ? 2.977 -1.590 -11.227 1.00 95.88 90 ARG A N 1
ATOM 715 C CA . ARG A 1 90 ? 2.057 -1.416 -12.368 1.00 95.88 90 ARG A CA 1
ATOM 716 C C . ARG A 1 90 ? 1.770 -2.718 -13.111 1.00 95.88 90 ARG A C 1
ATOM 718 O O . ARG A 1 90 ? 0.618 -2.981 -13.447 1.00 95.88 90 ARG A O 1
ATOM 725 N N . GLY A 1 91 ? 2.789 -3.551 -13.330 1.00 96.50 91 GLY A N 1
ATOM 726 C CA . GLY A 1 91 ? 2.621 -4.842 -14.004 1.00 96.50 91 GLY A CA 1
ATOM 727 C C . GLY A 1 91 ? 1.683 -5.788 -13.247 1.00 96.50 91 GLY A C 1
ATOM 728 O O . GLY A 1 91 ? 0.882 -6.496 -13.859 1.00 96.50 91 GLY A O 1
ATOM 729 N N . LEU A 1 92 ? 1.719 -5.758 -11.910 1.00 97.31 92 LEU A N 1
ATOM 730 C CA . LEU A 1 92 ? 0.803 -6.532 -11.073 1.00 97.31 92 LEU A CA 1
ATOM 731 C C . LEU A 1 92 ? -0.612 -5.959 -11.125 1.00 97.31 92 LEU A C 1
ATOM 733 O O . LEU A 1 92 ? -1.564 -6.713 -11.311 1.00 97.31 92 LEU A O 1
ATOM 737 N N . VAL A 1 93 ? -0.761 -4.638 -11.018 1.00 97.00 93 VAL A N 1
ATOM 738 C CA . VAL A 1 93 ? -2.072 -3.977 -11.124 1.00 97.00 93 VAL A CA 1
ATOM 739 C C . VAL A 1 93 ? -2.737 -4.300 -12.462 1.00 97.00 93 VAL A C 1
ATOM 741 O O . VAL A 1 93 ? -3.900 -4.691 -12.487 1.00 97.00 93 VAL A O 1
ATOM 744 N N . GLN A 1 94 ? -1.988 -4.242 -13.565 1.00 97.06 94 GLN A N 1
ATOM 745 C CA . GLN A 1 94 ? -2.493 -4.601 -14.891 1.00 97.06 94 GLN A CA 1
ATOM 746 C C . GLN A 1 94 ? -2.892 -6.079 -14.989 1.00 97.06 94 GLN A C 1
ATOM 748 O O . GLN A 1 94 ? -3.903 -6.412 -15.603 1.00 97.06 94 GLN A O 1
ATOM 753 N N . ARG A 1 95 ? -2.095 -6.979 -14.404 1.00 97.00 95 ARG A N 1
ATOM 754 C CA . ARG A 1 95 ? -2.323 -8.425 -14.500 1.00 97.00 95 ARG A CA 1
ATOM 755 C C . ARG A 1 95 ? -3.498 -8.903 -13.653 1.00 97.00 95 ARG A C 1
ATOM 757 O O . ARG A 1 95 ? -4.195 -9.826 -14.066 1.00 97.00 95 ARG A O 1
ATOM 764 N N . TYR A 1 96 ? -3.674 -8.333 -12.467 1.00 96.56 96 TYR A N 1
ATOM 765 C CA . TYR A 1 96 ? -4.589 -8.867 -11.459 1.00 96.56 96 TYR A CA 1
ATOM 766 C C . TYR A 1 96 ? -5.793 -7.974 -11.184 1.00 96.56 96 TYR A C 1
ATOM 768 O O . TYR A 1 96 ? -6.729 -8.425 -10.531 1.00 96.56 96 TYR A O 1
ATOM 776 N N . GLY A 1 97 ? -5.790 -6.740 -11.691 1.00 97.31 97 GLY A N 1
ATOM 777 C CA . GLY A 1 97 ? -6.742 -5.717 -11.280 1.00 97.31 97 GLY A CA 1
ATOM 778 C C . GLY A 1 97 ? -6.495 -5.290 -9.834 1.00 97.31 97 GLY A C 1
ATOM 779 O O . GLY A 1 97 ? -6.086 -6.081 -8.977 1.00 97.31 97 GLY A O 1
ATOM 780 N N . ALA A 1 98 ? -6.740 -4.021 -9.542 1.00 97.25 98 ALA A N 1
ATOM 781 C CA . ALA A 1 98 ? -6.651 -3.513 -8.183 1.00 97.25 98 ALA A CA 1
ATOM 782 C C . ALA A 1 98 ? -7.650 -2.380 -7.955 1.00 97.25 98 ALA A C 1
ATOM 784 O O . ALA A 1 98 ? -8.119 -1.744 -8.900 1.00 97.25 98 ALA A O 1
ATOM 785 N N . SER A 1 99 ? -7.958 -2.133 -6.689 1.00 96.75 99 SER A N 1
ATOM 786 C CA . SER A 1 99 ? -8.676 -0.941 -6.248 1.00 96.75 99 SER A CA 1
ATOM 787 C C . SER A 1 99 ? -7.849 -0.210 -5.200 1.00 96.75 99 SER A C 1
ATOM 789 O O . SER A 1 99 ? -7.191 -0.830 -4.360 1.00 96.75 99 SER A O 1
ATOM 791 N N . TRP A 1 100 ? -7.922 1.114 -5.236 1.00 95.25 100 TRP A N 1
ATOM 792 C CA . TRP A 1 100 ? -7.602 1.946 -4.094 1.00 95.25 100 TRP A CA 1
ATOM 793 C C . TRP A 1 100 ? -8.687 1.789 -3.033 1.00 95.25 100 TRP A C 1
ATOM 795 O O . TRP A 1 100 ? -9.876 1.835 -3.359 1.00 95.25 100 TRP A O 1
ATOM 805 N N . ILE A 1 101 ? -8.285 1.645 -1.775 1.00 95.25 101 ILE A N 1
ATOM 806 C CA . ILE A 1 101 ? -9.188 1.679 -0.622 1.00 95.25 101 ILE A CA 1
ATOM 807 C C . ILE A 1 101 ? -8.599 2.649 0.390 1.00 95.25 101 ILE A C 1
ATOM 809 O O . ILE A 1 101 ? -7.440 2.502 0.780 1.00 95.25 101 ILE A O 1
ATOM 813 N N . TYR A 1 102 ? -9.391 3.636 0.795 1.00 94.38 102 TYR A N 1
ATOM 814 C CA . TYR A 1 102 ? -8.989 4.606 1.801 1.00 94.38 102 TYR A CA 1
ATOM 815 C C . TYR A 1 102 ? -9.718 4.350 3.112 1.00 94.38 102 TYR A C 1
ATOM 817 O O . TYR A 1 102 ? -10.945 4.234 3.136 1.00 94.38 102 TYR A O 1
ATOM 825 N N . ILE A 1 103 ? -8.946 4.233 4.187 1.00 94.50 103 ILE A N 1
ATOM 826 C CA . ILE A 1 103 ? -9.420 3.896 5.527 1.00 94.50 103 ILE A CA 1
ATOM 827 C C . ILE A 1 103 ? -8.858 4.934 6.494 1.00 94.50 103 ILE A C 1
ATOM 829 O O . ILE A 1 103 ? -7.680 5.286 6.412 1.00 94.50 103 ILE A O 1
ATOM 833 N N . THR A 1 104 ? -9.685 5.402 7.419 1.00 93.25 104 THR A N 1
ATOM 834 C CA . THR A 1 104 ? -9.258 6.261 8.529 1.00 93.25 104 THR A CA 1
ATOM 835 C C . THR A 1 104 ? -9.558 5.603 9.856 1.00 93.25 104 THR A C 1
ATOM 837 O O . THR A 1 104 ? -10.539 4.876 9.977 1.00 93.25 104 THR A O 1
ATOM 840 N N . ASP A 1 105 ? -8.737 5.902 10.849 1.00 89.81 105 ASP A N 1
ATOM 841 C CA . ASP A 1 105 ? -8.996 5.632 12.255 1.00 89.81 105 ASP A CA 1
ATOM 842 C C . ASP A 1 105 ? -8.891 6.965 13.015 1.00 89.81 105 ASP A C 1
ATOM 844 O O . ASP A 1 105 ? -7.811 7.309 13.485 1.00 89.81 105 ASP A O 1
ATOM 848 N N . PRO A 1 106 ? -9.954 7.792 13.015 1.00 80.06 106 PRO A N 1
ATOM 849 C CA . PRO A 1 106 ? -9.878 9.192 13.439 1.00 80.06 106 PRO A CA 1
ATOM 850 C C . PRO A 1 106 ? -9.467 9.362 14.910 1.00 80.06 106 PRO A C 1
ATOM 852 O O . PRO A 1 106 ? -8.655 10.222 15.235 1.00 80.06 106 PRO A O 1
ATOM 855 N N . ASP A 1 107 ? -9.940 8.496 15.800 1.00 77.31 107 ASP A N 1
ATOM 856 C CA . ASP A 1 107 ? -9.689 8.570 17.244 1.00 77.31 107 ASP A CA 1
ATOM 857 C C . ASP A 1 107 ? -8.907 7.361 17.787 1.00 77.31 107 ASP A C 1
ATOM 859 O O . ASP A 1 107 ? -8.822 7.164 19.004 1.00 77.31 107 ASP A O 1
ATOM 863 N N . ASN A 1 108 ? -8.338 6.536 16.898 1.00 74.06 108 ASN A N 1
ATOM 864 C CA . ASN A 1 108 ? -7.744 5.240 17.238 1.00 74.06 108 ASN A CA 1
ATOM 865 C C . ASN A 1 108 ? -8.729 4.305 17.981 1.00 74.06 108 ASN A C 1
ATOM 867 O O . ASN A 1 108 ? -8.320 3.462 18.792 1.00 74.06 108 ASN A O 1
ATOM 871 N N . ALA A 1 109 ? -10.041 4.451 17.747 1.00 77.81 109 ALA A N 1
ATOM 872 C CA . ALA A 1 109 ? -11.089 3.629 18.353 1.00 77.81 109 ALA A CA 1
ATOM 873 C C . ALA A 1 109 ? -11.930 2.840 17.336 1.00 77.81 109 ALA A C 1
ATOM 875 O O . ALA A 1 109 ? -12.553 1.838 17.720 1.00 77.81 109 ALA A O 1
ATOM 876 N N . LEU A 1 110 ? -11.981 3.275 16.073 1.00 88.00 110 LEU A N 1
ATOM 877 C CA . LEU A 1 110 ? -12.742 2.617 15.012 1.00 88.00 110 LEU A CA 1
ATOM 87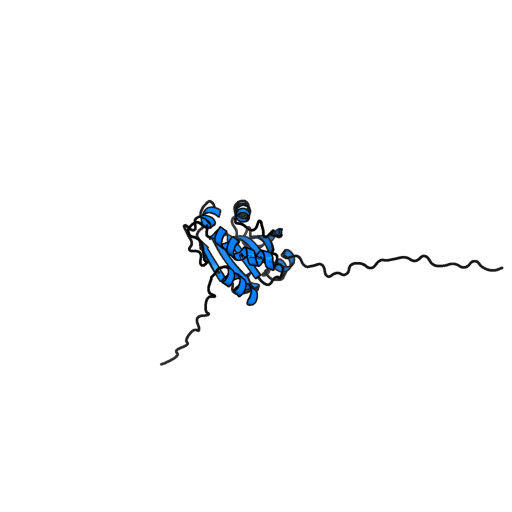8 C C . LEU A 1 110 ? -12.193 2.979 13.630 1.00 88.00 110 LEU A C 1
ATOM 880 O O . LEU A 1 110 ? -12.318 4.111 13.167 1.00 88.00 110 LEU A O 1
ATOM 884 N N . SER A 1 111 ? -11.732 1.964 12.907 1.00 92.94 111 SER A N 1
ATOM 885 C CA . SER A 1 111 ? -11.397 2.101 11.496 1.00 92.94 111 SER A CA 1
ATOM 886 C C . SER A 1 111 ? -12.651 2.142 10.620 1.00 92.94 111 SER A C 1
ATOM 888 O O . SER A 1 111 ? -13.552 1.306 10.744 1.00 92.94 111 SER A O 1
ATOM 890 N N . VAL A 1 112 ? -12.681 3.087 9.681 1.00 92.19 112 VAL A N 1
ATOM 891 C CA . VAL A 1 112 ? -13.792 3.329 8.756 1.00 92.19 112 VAL A CA 1
ATOM 892 C C . VAL A 1 112 ? -13.272 3.362 7.325 1.00 92.19 112 VAL A C 1
ATOM 894 O O . VAL A 1 112 ? -12.367 4.132 7.002 1.00 92.19 112 VAL A O 1
ATOM 897 N N . VAL A 1 113 ? -13.874 2.557 6.445 1.00 93.81 113 VAL A N 1
ATOM 898 C CA . VAL A 1 113 ? -13.648 2.672 5.000 1.00 93.81 113 VAL A CA 1
ATOM 899 C C . VAL A 1 113 ? -14.340 3.938 4.504 1.00 93.81 113 VAL A C 1
ATOM 901 O O . VAL A 1 113 ? -15.560 4.063 4.575 1.00 93.81 113 VAL A O 1
ATOM 904 N N . GLN A 1 114 ? -13.556 4.870 3.979 1.00 93.00 114 GLN A N 1
ATOM 905 C CA . GLN A 1 114 ? -14.050 6.139 3.454 1.00 93.00 114 GLN A CA 1
ATOM 906 C C . GLN A 1 114 ? -14.519 5.995 2.006 1.00 93.00 114 GLN A C 1
ATOM 908 O O . GLN A 1 114 ? -15.578 6.499 1.633 1.00 93.00 114 GLN A O 1
ATOM 913 N N . TRP A 1 115 ? -13.734 5.303 1.177 1.00 92.81 115 TRP A N 1
ATOM 914 C CA . TRP A 1 115 ? -14.071 5.063 -0.224 1.00 92.81 115 TRP A CA 1
ATOM 915 C C . TRP A 1 115 ? -13.252 3.921 -0.839 1.00 92.81 115 TRP A C 1
ATOM 917 O O . TRP A 1 115 ? -12.165 3.574 -0.375 1.00 92.81 115 TRP A O 1
ATOM 927 N N . GLU A 1 116 ? -13.782 3.375 -1.935 1.00 94.25 116 GLU A N 1
ATOM 928 C CA . GLU A 1 116 ? -13.113 2.439 -2.844 1.00 94.25 116 GLU A CA 1
ATOM 929 C C . GLU A 1 116 ? -13.143 3.023 -4.263 1.00 94.25 116 GLU A C 1
ATOM 931 O O . GLU A 1 116 ? -14.172 3.537 -4.709 1.00 94.25 116 GLU A O 1
ATOM 936 N N . LYS A 1 117 ? -12.023 2.932 -4.984 1.00 93.31 117 LYS A N 1
ATOM 937 C CA . LYS A 1 117 ? -11.905 3.389 -6.374 1.00 93.31 117 LYS A CA 1
ATOM 938 C C . LYS A 1 117 ? -11.078 2.396 -7.179 1.00 93.31 117 LYS A C 1
ATOM 940 O O . LYS A 1 117 ? -9.933 2.124 -6.834 1.00 93.31 117 LYS A O 1
ATOM 945 N N . GLU A 1 118 ? -11.644 1.866 -8.257 1.00 95.12 118 GLU A N 1
ATOM 946 C CA . GLU A 1 118 ? -10.920 0.966 -9.160 1.00 95.12 118 GLU A CA 1
ATOM 947 C C . GLU A 1 118 ? -9.704 1.674 -9.780 1.00 95.12 118 GLU A C 1
ATOM 949 O O . GLU A 1 118 ? -9.760 2.865 -10.106 1.00 95.12 118 GLU A O 1
ATOM 954 N N . ILE A 1 119 ? -8.587 0.951 -9.903 1.00 95.19 119 ILE A N 1
ATOM 955 C CA . ILE A 1 119 ? -7.349 1.484 -10.472 1.00 95.19 119 ILE A CA 1
ATOM 956 C C . ILE A 1 119 ? -7.340 1.238 -11.972 1.00 95.19 119 ILE A C 1
ATOM 958 O O . ILE A 1 119 ? -7.329 0.092 -12.416 1.00 95.19 119 ILE A O 1
ATOM 962 N N . ASP A 1 120 ? -7.241 2.318 -12.742 1.00 94.00 120 ASP A N 1
ATOM 963 C CA . ASP A 1 120 ? -6.786 2.233 -14.123 1.00 94.00 120 ASP A CA 1
ATOM 964 C C . ASP A 1 120 ? -5.253 2.062 -14.133 1.00 94.00 120 ASP A C 1
ATOM 966 O O . ASP A 1 120 ? -4.541 2.956 -13.652 1.00 94.00 120 ASP A O 1
ATOM 970 N N . PRO A 1 121 ? -4.714 0.940 -14.653 1.00 91.75 121 PRO A N 1
ATOM 971 C CA . PRO A 1 121 ? -3.274 0.699 -14.684 1.00 91.75 121 PRO A CA 1
ATOM 972 C C . PRO A 1 121 ? -2.479 1.779 -15.435 1.00 91.75 121 PRO A C 1
ATOM 974 O O . PRO A 1 121 ? -1.316 2.014 -15.096 1.00 91.75 121 PRO A O 1
ATOM 977 N N . GLU A 1 122 ? -3.080 2.449 -16.426 1.00 90.31 122 GLU A N 1
ATOM 978 C CA . GLU A 1 122 ? -2.428 3.519 -17.195 1.00 90.31 122 GLU A CA 1
ATOM 979 C C . GLU A 1 122 ? -2.264 4.804 -16.368 1.00 90.31 122 GLU A C 1
ATOM 981 O O . GLU A 1 122 ? -1.311 5.561 -16.569 1.00 90.31 122 GLU A O 1
ATOM 986 N N . TYR A 1 123 ? -3.133 5.007 -15.374 1.00 88.88 123 TYR A N 1
ATOM 987 C CA . TYR A 1 123 ? -3.110 6.150 -14.457 1.00 88.88 123 TYR A CA 1
ATOM 988 C C . TYR A 1 123 ? -2.622 5.787 -13.046 1.00 88.88 123 TYR A C 1
ATOM 990 O O . TYR A 1 123 ? -2.735 6.593 -12.122 1.00 88.88 123 TYR A O 1
ATOM 998 N N . PHE A 1 124 ? -2.032 4.603 -12.864 1.00 91.31 124 PHE A N 1
ATOM 999 C CA . PHE A 1 124 ? -1.429 4.191 -11.599 1.00 91.31 124 PHE A CA 1
ATOM 1000 C C . PHE A 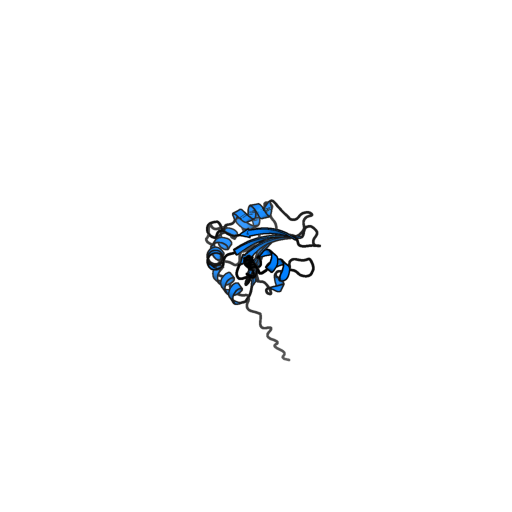1 124 ? -0.088 4.907 -11.374 1.00 91.31 124 PHE A C 1
ATOM 1002 O O . PHE A 1 124 ? 0.946 4.559 -11.965 1.00 91.31 124 PHE A O 1
ATOM 1009 N N . ASN A 1 125 ? -0.136 5.963 -10.560 1.00 86.75 125 ASN A N 1
ATOM 1010 C CA . ASN A 1 125 ? 0.979 6.854 -10.252 1.00 86.75 125 ASN A CA 1
ATOM 1011 C C . ASN A 1 125 ? 0.803 7.538 -8.880 1.00 86.75 125 ASN A C 1
ATOM 1013 O O . ASN A 1 125 ? -0.193 7.340 -8.180 1.00 86.75 125 ASN A O 1
ATOM 1017 N N . SER A 1 126 ? 1.776 8.375 -8.522 1.00 80.81 126 SER A N 1
ATOM 1018 C CA . SER A 1 126 ? 1.883 9.066 -7.236 1.00 80.81 126 SER A CA 1
ATOM 1019 C C . SER A 1 126 ? 0.818 10.131 -6.962 1.00 80.81 126 SER A C 1
ATOM 1021 O O . SER A 1 126 ? 0.665 10.542 -5.814 1.00 80.81 126 SER A O 1
ATOM 1023 N N . TYR A 1 127 ? 0.021 10.546 -7.950 1.00 79.44 127 TYR A N 1
ATOM 1024 C CA . TYR A 1 127 ? -0.982 11.602 -7.777 1.00 79.44 127 TYR A CA 1
ATOM 1025 C C . TYR A 1 127 ? -2.042 11.262 -6.721 1.00 79.44 127 TYR A C 1
ATOM 1027 O O . TYR A 1 127 ? -2.475 12.142 -5.979 1.00 79.44 127 TYR A O 1
ATOM 1035 N N . GLN A 1 128 ? -2.420 9.985 -6.593 1.00 80.50 128 GLN A N 1
ATOM 1036 C CA . GLN A 1 128 ? -3.416 9.548 -5.607 1.00 80.50 128 GLN A CA 1
ATOM 1037 C C . GLN A 1 128 ? -2.962 9.810 -4.155 1.00 80.50 128 GLN A C 1
ATOM 1039 O O . GLN A 1 128 ? -3.791 9.933 -3.255 1.00 80.50 128 GLN A O 1
ATOM 1044 N N . LEU A 1 129 ? -1.657 9.986 -3.926 1.00 79.69 129 LEU A N 1
ATOM 1045 C CA . LEU A 1 129 ? -1.110 10.347 -2.617 1.00 79.69 129 LEU A CA 1
ATOM 1046 C C . LEU A 1 129 ? -1.364 11.805 -2.241 1.00 79.69 129 LEU A C 1
ATOM 1048 O O . LEU A 1 129 ? -1.424 12.127 -1.060 1.00 79.69 129 LEU A O 1
ATOM 1052 N N . ILE A 1 130 ? -1.557 12.685 -3.224 1.00 77.94 130 ILE A N 1
ATOM 1053 C CA . ILE A 1 130 ? -1.954 14.073 -2.963 1.00 77.94 130 ILE A CA 1
ATOM 1054 C C . ILE A 1 130 ? -3.373 14.099 -2.384 1.00 77.94 130 ILE A C 1
ATOM 1056 O O . ILE A 1 130 ? -3.666 14.899 -1.499 1.00 77.94 130 ILE A O 1
ATOM 1060 N N . GLU A 1 131 ? -4.263 13.228 -2.871 1.00 72.56 131 GLU A N 1
ATOM 1061 C CA . GLU A 1 131 ? -5.609 13.086 -2.303 1.00 72.56 131 GLU A CA 1
ATOM 1062 C C . GLU A 1 131 ? -5.560 12.510 -0.881 1.00 72.56 131 GLU A C 1
ATOM 1064 O O . GLU A 1 131 ? -6.297 12.983 -0.018 1.00 72.56 131 GLU A O 1
ATOM 1069 N N . PHE A 1 132 ? -4.656 11.559 -0.625 1.00 79.38 132 PHE A N 1
ATOM 1070 C CA . PHE A 1 132 ? -4.399 11.001 0.706 1.00 79.38 132 PHE A CA 1
ATOM 1071 C C . PHE A 1 132 ? -3.881 12.049 1.701 1.00 79.38 132 PHE A C 1
ATOM 1073 O O . PHE A 1 132 ? -4.378 12.126 2.817 1.00 79.38 132 PHE A O 1
ATOM 1080 N N . GLU A 1 133 ? -2.948 12.914 1.293 1.00 78.62 133 GLU A N 1
ATOM 1081 C CA . GLU A 1 133 ? -2.431 13.985 2.155 1.00 78.62 133 GLU A CA 1
ATOM 1082 C C . GLU A 1 133 ? -3.491 15.047 2.487 1.00 78.62 133 GLU A C 1
ATOM 1084 O O . GLU A 1 133 ? -3.520 15.582 3.593 1.00 78.62 133 GLU A O 1
ATOM 1089 N N . LYS A 1 134 ? -4.361 15.381 1.528 1.00 80.69 134 LYS A N 1
ATOM 1090 C CA . LYS A 1 134 ? -5.357 16.453 1.696 1.00 80.69 134 LYS A CA 1
ATOM 1091 C C . LYS A 1 134 ? -6.523 16.081 2.601 1.00 80.69 134 LYS A C 1
ATOM 1093 O O . LYS A 1 134 ? -7.217 16.980 3.070 1.00 80.69 134 LYS A O 1
ATOM 1098 N N . ASN A 1 135 ? -6.750 14.792 2.808 1.00 81.50 135 ASN A N 1
ATOM 1099 C CA . ASN A 1 135 ? -7.833 14.284 3.632 1.00 81.50 135 ASN A CA 1
ATOM 1100 C C . ASN A 1 135 ? -7.218 13.414 4.727 1.00 81.50 135 ASN A C 1
ATOM 1102 O O . ASN A 1 135 ? -7.337 12.207 4.626 1.00 81.50 135 ASN A O 1
ATOM 1106 N N . PRO A 1 136 ? -6.497 13.967 5.715 1.00 80.25 136 PRO A N 1
ATOM 1107 C CA . PRO A 1 136 ? -6.020 13.166 6.836 1.00 80.25 136 PRO A CA 1
ATOM 1108 C C . PRO A 1 136 ? -7.204 12.691 7.687 1.00 80.25 136 PRO A C 1
ATOM 1110 O O . PRO A 1 136 ? -8.278 13.298 7.666 1.00 80.25 136 PRO A O 1
ATOM 1113 N N . ALA A 1 137 ? -6.996 11.633 8.469 1.00 81.38 137 ALA A N 1
ATOM 1114 C CA . ALA A 1 137 ? -7.948 11.226 9.491 1.00 81.38 137 ALA A CA 1
ATOM 1115 C C . ALA A 1 137 ? -8.252 12.403 10.433 1.00 81.38 137 ALA A C 1
ATOM 1117 O O . ALA A 1 137 ? -7.358 13.165 10.822 1.00 81.38 137 ALA A O 1
ATOM 1118 N N . GLU A 1 138 ? -9.531 12.562 10.772 1.00 77.69 138 GLU A N 1
ATOM 1119 C CA . GLU A 1 138 ? -9.960 13.546 11.766 1.00 77.69 138 GLU A CA 1
ATOM 1120 C C . GLU A 1 138 ? -9.255 13.275 13.102 1.00 77.69 138 GLU A C 1
ATOM 1122 O O . GLU A 1 138 ? -8.781 12.173 13.329 1.00 77.69 138 GLU A O 1
ATOM 1127 N N . GLU A 1 139 ? -9.117 14.291 13.956 1.00 77.56 139 GLU A N 1
ATOM 1128 C CA . GLU A 1 139 ? -8.524 14.176 15.307 1.00 77.56 139 GLU A CA 1
ATOM 1129 C C . GLU A 1 139 ? -7.068 13.658 15.390 1.00 77.56 139 GLU A C 1
ATOM 1131 O O . GLU A 1 139 ? -6.504 13.570 16.480 1.00 77.56 139 GLU A O 1
ATOM 1136 N N . GLY A 1 140 ? -6.399 13.461 14.250 1.00 73.25 140 GLY A N 1
ATOM 1137 C CA . GLY A 1 140 ? -4.973 13.136 14.177 1.00 73.25 140 GLY A CA 1
ATOM 1138 C C . GLY A 1 140 ? -4.641 11.651 14.326 1.00 73.25 140 GLY A C 1
ATOM 1139 O O . GLY A 1 140 ? -3.477 11.333 14.571 1.00 73.25 140 GLY A O 1
ATOM 1140 N N . GLY A 1 141 ? -5.626 10.761 14.189 1.00 84.81 141 GLY A N 1
ATOM 1141 C CA . GLY A 1 141 ? -5.402 9.317 14.165 1.00 84.81 141 GLY A CA 1
ATOM 1142 C C . GLY A 1 141 ? -4.821 8.789 12.844 1.00 84.81 141 GLY A C 1
ATOM 1143 O O . GLY A 1 141 ? -4.365 9.545 11.976 1.00 84.81 141 GLY A O 1
ATOM 1144 N N . ALA A 1 142 ? -4.794 7.465 12.690 1.00 88.81 142 ALA A N 1
ATOM 1145 C CA . ALA A 1 142 ? -4.135 6.818 11.558 1.00 88.81 142 ALA A CA 1
ATOM 1146 C C . ALA A 1 142 ? -4.933 6.931 10.247 1.00 88.81 142 ALA A C 1
ATOM 1148 O O . ALA A 1 142 ? -6.160 6.838 10.204 1.00 88.81 142 ALA A O 1
ATOM 1149 N N . SER A 1 143 ? -4.220 7.094 9.134 1.00 91.50 143 SER A N 1
ATOM 1150 C CA . SER A 1 143 ? -4.770 7.063 7.776 1.00 91.50 143 SER A CA 1
ATOM 1151 C C . SER A 1 143 ? -4.085 5.981 6.954 1.00 91.50 143 SER A C 1
ATOM 1153 O O . SER A 1 143 ? -2.856 5.901 6.934 1.00 91.50 143 SER A O 1
ATOM 1155 N N . PHE A 1 144 ? -4.866 5.196 6.213 1.00 93.62 144 PHE A N 1
ATOM 1156 C CA . PHE A 1 144 ? -4.365 4.108 5.378 1.00 93.62 144 PHE A CA 1
ATOM 1157 C C . PHE A 1 144 ? -4.856 4.267 3.941 1.00 93.62 144 PHE A C 1
ATOM 1159 O O . PHE A 1 144 ? -6.060 4.246 3.679 1.00 93.62 144 PHE A O 1
ATOM 1166 N N . LEU A 1 145 ? -3.927 4.373 2.994 1.00 94.31 145 LEU A N 1
ATOM 1167 C CA . LEU A 1 145 ? -4.219 4.219 1.573 1.00 94.31 145 LEU A CA 1
ATOM 1168 C C . LEU A 1 145 ? -3.729 2.852 1.109 1.00 94.31 145 LEU A C 1
ATOM 1170 O O . LEU A 1 145 ? -2.536 2.552 1.160 1.00 94.31 145 LEU A O 1
ATOM 1174 N N . CYS A 1 146 ? -4.654 2.030 0.632 1.00 96.25 146 CYS A N 1
ATOM 1175 C CA . CYS A 1 146 ? -4.368 0.659 0.249 1.00 96.25 146 CYS A CA 1
ATOM 1176 C C . CYS A 1 146 ? -4.483 0.448 -1.260 1.00 96.25 146 CYS A C 1
ATOM 1178 O O . CYS A 1 146 ? -5.431 0.930 -1.875 1.00 96.25 146 CYS A O 1
ATOM 1180 N N . VAL A 1 147 ? -3.585 -0.354 -1.832 1.00 97.19 147 VAL A N 1
ATOM 1181 C CA . VAL A 1 147 ? -3.757 -0.985 -3.151 1.00 97.19 147 VAL A CA 1
ATOM 1182 C C . VAL A 1 147 ? -4.131 -2.442 -2.915 1.00 97.19 147 VAL A C 1
ATOM 1184 O O . VAL A 1 147 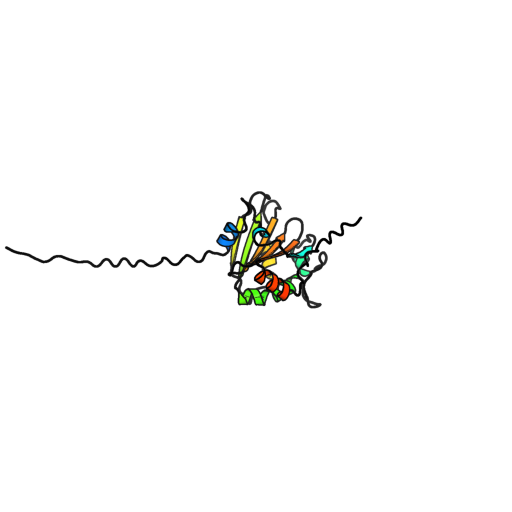? -3.266 -3.248 -2.577 1.00 97.19 147 VAL A O 1
ATOM 1187 N N . ALA A 1 148 ? -5.408 -2.785 -3.066 1.00 97.62 148 ALA A N 1
ATOM 1188 C CA . ALA A 1 148 ? -5.909 -4.145 -2.873 1.00 97.62 148 ALA A CA 1
ATOM 1189 C C . ALA A 1 148 ? -6.115 -4.842 -4.225 1.00 97.62 148 ALA A C 1
ATOM 1191 O O . ALA A 1 148 ? -6.831 -4.326 -5.087 1.00 97.62 148 ALA A O 1
ATOM 1192 N N . PHE A 1 149 ? -5.510 -6.017 -4.416 1.00 97.56 149 PHE A N 1
ATOM 1193 C CA . PHE A 1 149 ? -5.647 -6.784 -5.660 1.00 97.56 149 PHE A CA 1
ATOM 1194 C C . PHE A 1 149 ? -6.998 -7.509 -5.724 1.00 97.56 149 PHE A C 1
ATOM 1196 O O . PHE A 1 149 ? -7.479 -8.031 -4.719 1.00 97.56 149 PHE A O 1
ATOM 1203 N N . HIS A 1 150 ? -7.622 -7.572 -6.907 1.00 96.56 150 HIS A N 1
ATOM 1204 C CA . HIS A 1 150 ? -8.982 -8.127 -7.073 1.00 96.56 150 HIS A CA 1
ATOM 1205 C C . HIS A 1 150 ? -9.076 -9.632 -6.790 1.00 96.56 150 HIS A C 1
ATOM 1207 O O . HIS A 1 150 ? -10.157 -10.129 -6.464 1.00 96.56 150 HIS A O 1
ATOM 1213 N N . ASP A 1 151 ? -7.960 -10.352 -6.899 1.00 95.81 151 ASP A N 1
ATOM 1214 C CA . ASP A 1 151 ? -7.848 -11.758 -6.501 1.00 95.81 151 ASP A CA 1
ATOM 1215 C C . ASP A 1 151 ? -7.794 -11.967 -4.983 1.00 95.81 151 ASP A C 1
ATOM 1217 O O . ASP A 1 151 ? -7.936 -13.103 -4.531 1.00 95.81 151 ASP A O 1
ATOM 1221 N N . ARG A 1 152 ? -7.676 -10.880 -4.203 1.00 96.25 152 ARG A N 1
ATOM 1222 C CA . ARG A 1 152 ? -7.685 -10.870 -2.732 1.00 96.25 152 ARG A CA 1
ATOM 1223 C C . ARG A 1 152 ? -6.520 -11.629 -2.108 1.00 96.25 152 ARG A C 1
ATOM 1225 O O . ARG A 1 152 ? -6.595 -12.043 -0.952 1.00 96.25 152 ARG A O 1
ATOM 1232 N N . GLU A 1 153 ? -5.440 -11.811 -2.860 1.00 96.50 153 GLU A N 1
ATOM 1233 C CA . GLU A 1 153 ? -4.247 -12.491 -2.364 1.00 96.50 153 GLU A CA 1
ATOM 1234 C C . GLU A 1 153 ? -3.213 -11.522 -1.792 1.00 96.50 153 GLU A C 1
ATOM 1236 O O . GLU A 1 153 ? -2.227 -11.971 -1.213 1.00 96.50 153 GLU A O 1
ATOM 1241 N N . GLY A 1 154 ? -3.401 -10.208 -1.936 1.00 97.31 154 GLY A N 1
ATOM 1242 C CA . GLY A 1 154 ? -2.478 -9.226 -1.379 1.00 97.31 154 GLY A CA 1
ATOM 1243 C C . GLY A 1 154 ? -2.987 -7.800 -1.383 1.00 97.31 154 GLY A C 1
ATOM 1244 O O . GLY A 1 154 ? -3.949 -7.445 -2.070 1.00 97.31 154 GLY A O 1
ATOM 1245 N N . ILE A 1 155 ? -2.299 -6.993 -0.590 1.00 98.19 155 ILE A N 1
ATOM 1246 C CA . ILE A 1 155 ? -2.584 -5.589 -0.367 1.00 98.19 155 ILE A CA 1
ATOM 1247 C C . ILE A 1 155 ? -1.275 -4.855 -0.059 1.00 98.19 155 ILE A C 1
ATOM 1249 O O . ILE A 1 155 ? -0.432 -5.343 0.695 1.00 98.19 155 ILE A O 1
ATOM 1253 N N . VAL A 1 156 ? -1.097 -3.685 -0.664 1.00 97.56 156 VAL A N 1
ATOM 1254 C CA . VAL A 1 156 ? -0.043 -2.732 -0.296 1.00 97.56 156 VAL A CA 1
ATOM 1255 C C . VAL A 1 156 ? -0.682 -1.673 0.576 1.00 97.56 156 VAL A C 1
ATOM 1257 O O . VAL A 1 156 ? -1.683 -1.091 0.167 1.00 97.56 156 VAL A O 1
ATOM 1260 N N . VAL A 1 157 ? -0.125 -1.430 1.756 1.00 96.62 157 VAL A N 1
ATOM 1261 C CA . VAL A 1 157 ? -0.663 -0.484 2.736 1.00 96.62 157 VAL A CA 1
ATOM 1262 C C . VAL A 1 157 ? 0.314 0.669 2.894 1.00 96.62 157 VAL A C 1
ATOM 1264 O O . VAL A 1 157 ? 1.474 0.459 3.243 1.00 96.62 157 VAL A O 1
ATOM 1267 N N . ILE A 1 158 ? -0.169 1.879 2.629 1.00 93.56 158 ILE A N 1
ATOM 1268 C CA . ILE A 1 158 ? 0.525 3.133 2.905 1.00 93.56 158 ILE A CA 1
ATOM 1269 C C . ILE A 1 158 ? -0.129 3.730 4.146 1.00 93.56 158 ILE A C 1
ATOM 1271 O O . ILE A 1 158 ? -1.285 4.145 4.099 1.00 93.56 158 ILE A O 1
ATOM 1275 N N . GLU A 1 159 ? 0.599 3.735 5.254 1.00 92.31 159 GLU A N 1
ATOM 1276 C CA . GLU A 1 159 ? 0.122 4.175 6.565 1.00 92.31 159 GLU A CA 1
ATOM 1277 C C . GLU A 1 159 ? 0.741 5.527 6.918 1.00 92.31 159 GLU A C 1
ATOM 1279 O O . GLU A 1 159 ? 1.960 5.693 6.836 1.00 92.31 159 GLU A O 1
ATOM 1284 N N . CYS A 1 160 ? -0.094 6.467 7.352 1.00 88.12 160 CYS A N 1
ATOM 1285 C CA . CYS A 1 160 ? 0.315 7.753 7.896 1.00 88.12 160 CYS A CA 1
ATOM 1286 C C . CYS A 1 160 ? -0.346 7.973 9.260 1.00 88.12 160 CYS A C 1
ATOM 1288 O O . CYS A 1 160 ? -1.565 8.088 9.346 1.00 88.12 160 CYS A O 1
ATOM 1290 N N . GLU A 1 161 ? 0.466 8.078 10.310 1.00 85.62 161 GLU A N 1
ATOM 1291 C CA . GLU A 1 161 ? 0.016 8.447 11.661 1.00 85.62 161 GLU A CA 1
ATOM 1292 C C . GLU A 1 161 ? 1.101 9.287 12.354 1.00 85.62 161 GLU A C 1
ATOM 1294 O O . GLU A 1 161 ? 1.074 10.511 12.316 1.00 85.62 161 GLU A O 1
ATOM 1299 N N . THR A 1 162 ? 2.113 8.627 12.926 1.00 82.31 162 THR A N 1
ATOM 1300 C CA . THR A 1 162 ? 3.311 9.250 13.531 1.00 82.31 162 THR A CA 1
ATOM 1301 C C . THR A 1 162 ? 4.536 9.203 12.616 1.00 82.31 162 THR A C 1
ATOM 1303 O O . THR A 1 162 ? 5.521 9.919 12.803 1.00 82.31 162 THR A O 1
ATOM 1306 N N . SER A 1 163 ? 4.483 8.327 11.621 1.00 85.19 163 SER A N 1
ATOM 1307 C CA . SER A 1 163 ? 5.474 8.125 10.572 1.00 85.19 163 SER A CA 1
ATOM 1308 C C . SER A 1 163 ? 4.745 7.695 9.311 1.00 85.19 163 SER A C 1
ATOM 1310 O O . SER A 1 163 ? 3.566 7.338 9.361 1.00 85.19 163 SER A O 1
ATOM 1312 N N . LEU A 1 164 ? 5.458 7.735 8.196 1.00 86.75 164 LEU A N 1
ATOM 1313 C CA . LEU A 1 164 ? 4.963 7.229 6.935 1.00 86.75 164 LEU A CA 1
ATOM 1314 C C . LEU A 1 164 ? 5.588 5.871 6.664 1.00 86.75 164 LEU A C 1
ATOM 1316 O O . LEU A 1 164 ? 6.816 5.756 6.643 1.00 86.75 164 LEU A O 1
ATOM 1320 N N . LYS A 1 165 ? 4.753 4.852 6.474 1.00 89.94 165 LYS A N 1
ATOM 1321 C CA . LYS A 1 165 ? 5.191 3.471 6.252 1.00 89.94 165 LYS A CA 1
ATOM 1322 C C . LYS A 1 165 ? 4.556 2.907 4.998 1.00 89.94 165 LYS A C 1
ATOM 1324 O O . LYS A 1 165 ? 3.416 3.232 4.671 1.00 89.94 165 LYS A O 1
ATOM 1329 N N . ILE A 1 166 ? 5.293 2.032 4.325 1.00 92.75 166 ILE A N 1
ATOM 1330 C CA . ILE A 1 166 ? 4.772 1.230 3.221 1.00 92.75 166 ILE A CA 1
ATOM 1331 C C . ILE A 1 166 ? 5.052 -0.231 3.531 1.00 92.75 166 ILE A C 1
ATOM 1333 O O . ILE A 1 166 ? 6.212 -0.645 3.633 1.00 92.75 166 ILE A O 1
ATOM 1337 N N . THR A 1 167 ? 3.976 -1.000 3.652 1.00 95.88 167 THR A N 1
ATOM 1338 C CA . THR A 1 167 ? 4.025 -2.405 4.049 1.00 95.88 167 THR A CA 1
ATOM 1339 C C . THR A 1 167 ? 3.251 -3.255 3.054 1.00 95.88 167 THR A C 1
ATOM 1341 O O . THR A 1 167 ? 2.133 -2.927 2.652 1.00 95.88 167 THR A O 1
ATOM 1344 N N . LEU A 1 168 ? 3.861 -4.356 2.635 1.00 97.44 168 LEU A N 1
ATOM 1345 C CA . LEU A 1 168 ? 3.251 -5.343 1.753 1.00 97.44 168 LEU A CA 1
ATOM 1346 C C . LEU A 1 168 ? 2.625 -6.443 2.601 1.00 97.44 168 LEU A C 1
ATOM 1348 O O . LEU A 1 168 ? 3.276 -6.919 3.525 1.00 97.44 168 LEU A O 1
ATOM 1352 N N . TYR A 1 169 ? 1.424 -6.898 2.258 1.00 97.81 169 TYR A N 1
ATOM 1353 C CA . TYR A 1 169 ? 0.773 -8.052 2.881 1.00 97.81 169 TYR A CA 1
ATOM 1354 C C . TYR A 1 169 ? 0.191 -8.965 1.804 1.00 97.81 169 TYR A C 1
ATOM 1356 O O . TYR A 1 169 ? -0.326 -8.491 0.792 1.00 97.81 169 TYR A O 1
ATOM 1364 N N . GLY A 1 170 ? 0.244 -10.280 2.000 1.00 96.56 170 GLY A N 1
ATOM 1365 C CA . GLY A 1 170 ? -0.317 -11.214 1.032 1.00 96.56 170 GLY A CA 1
ATOM 1366 C C . GLY A 1 170 ? 0.029 -12.675 1.267 1.00 96.56 170 GLY A C 1
ATOM 1367 O O . GLY A 1 170 ? 0.975 -13.014 1.978 1.00 96.56 170 GLY A O 1
ATOM 1368 N N . ALA A 1 171 ? -0.727 -13.543 0.596 1.00 95.56 171 ALA A N 1
ATOM 1369 C CA . ALA A 1 171 ? -0.399 -14.954 0.454 1.00 95.56 171 ALA A CA 1
ATOM 1370 C C . ALA A 1 171 ? 0.989 -15.122 -0.185 1.00 95.56 171 ALA A C 1
ATOM 1372 O O . ALA A 1 171 ? 1.465 -14.240 -0.897 1.00 95.56 171 ALA A O 1
ATOM 1373 N N . THR A 1 172 ? 1.633 -16.272 0.032 1.00 94.25 172 THR A N 1
ATOM 1374 C CA . THR A 1 172 ? 3.026 -16.521 -0.379 1.00 94.25 172 THR A CA 1
ATOM 1375 C C . THR A 1 172 ? 3.297 -16.145 -1.839 1.00 94.25 172 THR A C 1
ATOM 1377 O O . THR A 1 172 ? 4.200 -15.359 -2.095 1.00 94.25 172 THR A O 1
ATOM 1380 N N . SER A 1 173 ? 2.467 -16.617 -2.776 1.00 94.62 173 SER A N 1
ATOM 1381 C CA . SER A 1 173 ? 2.583 -16.313 -4.211 1.00 94.62 173 SER A CA 1
ATOM 1382 C C . SER A 1 173 ? 2.511 -14.816 -4.513 1.00 94.62 173 SER A C 1
ATOM 1384 O O . SER A 1 173 ? 3.252 -14.309 -5.355 1.00 94.62 173 SER A O 1
ATOM 1386 N N . ARG A 1 174 ? 1.614 -14.097 -3.832 1.00 96.00 174 ARG A N 1
ATOM 1387 C CA . ARG A 1 174 ? 1.413 -12.663 -4.026 1.00 96.00 174 ARG A CA 1
ATOM 1388 C C . ARG A 1 174 ? 2.535 -11.841 -3.433 1.00 96.00 174 ARG A C 1
ATOM 1390 O O . ARG A 1 174 ? 3.000 -10.905 -4.075 1.00 96.00 174 ARG A O 1
ATOM 1397 N N . MET A 1 175 ? 2.948 -12.194 -2.223 1.00 96.56 175 MET A N 1
ATOM 1398 C CA . MET A 1 175 ? 4.078 -11.576 -1.549 1.00 96.56 175 MET A CA 1
ATOM 1399 C C . MET A 1 175 ? 5.333 -11.701 -2.408 1.00 96.56 175 MET A C 1
ATOM 1401 O O . MET A 1 175 ? 5.974 -10.693 -2.687 1.00 96.56 175 MET A O 1
ATOM 1405 N N . ASP A 1 176 ? 5.631 -12.909 -2.893 1.00 95.56 176 ASP A N 1
ATOM 1406 C CA . ASP A 1 176 ? 6.798 -13.149 -3.739 1.00 95.56 176 ASP A CA 1
ATOM 1407 C C . ASP A 1 176 ? 6.723 -12.316 -5.031 1.00 95.56 176 ASP A C 1
ATOM 1409 O O . ASP A 1 176 ? 7.697 -11.656 -5.378 1.00 95.56 176 ASP A O 1
ATOM 1413 N N . ALA A 1 177 ? 5.555 -12.234 -5.682 1.00 96.75 177 ALA A N 1
ATOM 1414 C CA . ALA A 1 177 ? 5.374 -11.402 -6.875 1.00 96.75 177 ALA A CA 1
ATOM 1415 C C . ALA A 1 177 ? 5.547 -9.891 -6.607 1.00 96.75 177 ALA A C 1
ATOM 1417 O O . ALA A 1 177 ? 6.122 -9.184 -7.437 1.00 96.75 177 ALA A O 1
ATOM 1418 N N . MET A 1 178 ? 5.054 -9.378 -5.472 1.00 96.88 178 MET A N 1
ATOM 1419 C CA . MET A 1 178 ? 5.244 -7.973 -5.077 1.00 96.88 178 MET A CA 1
ATOM 1420 C C . MET A 1 178 ? 6.714 -7.670 -4.778 1.00 96.88 178 MET A C 1
ATOM 1422 O O . MET A 1 178 ? 7.237 -6.669 -5.261 1.00 96.88 178 MET A O 1
ATOM 1426 N N . LEU A 1 179 ? 7.386 -8.543 -4.024 1.00 95.56 179 LEU A N 1
ATOM 1427 C CA . LEU A 1 179 ? 8.801 -8.396 -3.686 1.00 95.56 179 LEU A CA 1
ATOM 1428 C C . LEU A 1 179 ? 9.692 -8.485 -4.929 1.00 95.56 179 LEU A C 1
ATOM 1430 O O . LEU A 1 179 ? 10.568 -7.641 -5.102 1.00 95.56 179 LEU A O 1
ATOM 1434 N N . GLU A 1 180 ? 9.429 -9.445 -5.821 1.00 95.25 180 GLU A N 1
ATOM 1435 C CA . GLU A 1 180 ? 10.124 -9.580 -7.106 1.00 95.25 180 GLU A CA 1
ATOM 1436 C C . GLU A 1 180 ? 9.946 -8.324 -7.963 1.00 95.25 180 GLU A C 1
ATOM 1438 O O . GLU A 1 180 ? 10.927 -7.792 -8.475 1.00 95.25 180 GLU A O 1
ATOM 1443 N N . SER A 1 181 ? 8.719 -7.796 -8.050 1.00 95.31 181 SER A N 1
ATOM 1444 C CA . SER A 1 181 ? 8.440 -6.562 -8.801 1.00 95.31 181 SER A CA 1
ATOM 1445 C C . SER A 1 181 ? 9.220 -5.359 -8.262 1.00 95.31 181 SER A C 1
ATOM 1447 O O . SER A 1 181 ? 9.574 -4.464 -9.026 1.00 95.31 181 SER A O 1
ATOM 1449 N N . LEU A 1 182 ? 9.501 -5.344 -6.956 1.00 93.00 182 LEU A N 1
ATOM 1450 C CA . LEU A 1 182 ? 10.262 -4.295 -6.277 1.00 93.00 182 LEU A CA 1
ATOM 1451 C C . LEU A 1 182 ? 11.780 -4.547 -6.248 1.00 93.00 182 LEU A C 1
ATOM 1453 O O . LEU A 1 182 ? 12.531 -3.674 -5.812 1.00 93.00 182 LEU A O 1
ATOM 1457 N N . GLY A 1 183 ? 12.251 -5.725 -6.664 1.00 91.62 183 GLY A N 1
ATOM 1458 C CA . GLY A 1 183 ? 13.651 -6.126 -6.492 1.00 91.62 183 GLY A CA 1
ATOM 1459 C C . GLY A 1 183 ? 14.064 -6.303 -5.021 1.00 91.62 183 GLY A C 1
ATOM 1460 O O . GLY A 1 183 ? 15.249 -6.245 -4.692 1.00 91.62 183 GLY A O 1
ATOM 1461 N N . VAL A 1 184 ? 13.104 -6.517 -4.114 1.00 88.88 184 VAL A N 1
ATOM 1462 C CA . VAL A 1 184 ? 13.346 -6.679 -2.671 1.00 88.88 184 VAL A CA 1
ATOM 1463 C C . VAL A 1 184 ? 13.502 -8.163 -2.346 1.00 88.88 184 VAL A C 1
ATOM 1465 O O . VAL A 1 184 ? 12.692 -8.996 -2.747 1.00 88.88 184 VAL A O 1
ATOM 1468 N N . LYS A 1 185 ? 14.535 -8.526 -1.580 1.00 82.62 185 LYS A N 1
ATOM 1469 C CA . LYS A 1 185 ? 14.678 -9.900 -1.077 1.00 82.62 185 LYS A CA 1
ATOM 1470 C C . LYS A 1 185 ? 13.763 -10.119 0.118 1.00 82.62 185 LYS A C 1
ATOM 1472 O O . LYS A 1 185 ? 13.694 -9.278 1.011 1.00 82.62 185 LYS A O 1
ATOM 1477 N N . ARG A 1 186 ? 13.128 -11.289 0.177 1.00 75.56 186 ARG A N 1
ATOM 1478 C CA . ARG A 1 186 ? 12.363 -11.699 1.355 1.00 75.56 186 ARG A CA 1
ATOM 1479 C C . ARG A 1 186 ? 13.282 -11.707 2.585 1.00 75.56 186 ARG A C 1
ATOM 1481 O O . ARG A 1 186 ? 14.387 -12.251 2.479 1.00 75.56 186 ARG A O 1
ATOM 1488 N N . PRO A 1 187 ? 12.861 -11.143 3.731 1.00 69.81 187 PRO A N 1
ATOM 1489 C CA . PRO A 1 187 ? 13.589 -11.321 4.977 1.00 69.81 187 PRO A CA 1
ATOM 1490 C C . PRO A 1 187 ? 13.700 -12.824 5.241 1.00 69.81 187 PRO A C 1
ATOM 1492 O O . PRO A 1 187 ? 12.692 -13.505 5.420 1.00 69.81 187 PRO A O 1
ATOM 1495 N N . THR A 1 188 ? 14.908 -13.380 5.173 1.00 61.66 188 THR A N 1
ATOM 1496 C CA . THR A 1 188 ? 15.131 -14.764 5.591 1.00 61.66 188 THR A CA 1
ATOM 1497 C C . THR A 1 188 ? 14.835 -14.836 7.077 1.00 61.66 188 THR A C 1
ATOM 1499 O O . THR A 1 188 ? 15.484 -14.129 7.849 1.00 61.66 188 THR A O 1
ATOM 1502 N N . GLU A 1 189 ? 13.875 -15.676 7.473 1.00 50.22 189 GLU A N 1
ATOM 1503 C CA . GLU A 1 189 ? 13.687 -16.060 8.869 1.00 50.22 189 GLU A CA 1
ATOM 1504 C C . GLU A 1 189 ? 15.058 -16.438 9.429 1.00 50.22 189 GLU A C 1
ATOM 1506 O O . GLU A 1 189 ? 15.683 -17.407 8.983 1.00 50.22 189 GLU A O 1
ATOM 1511 N N . ASN A 1 190 ? 15.563 -15.643 10.374 1.00 40.03 190 ASN A N 1
ATOM 1512 C CA . ASN A 1 190 ? 16.730 -16.026 11.142 1.00 40.03 190 ASN A CA 1
ATOM 1513 C C . ASN A 1 190 ? 16.378 -17.354 11.810 1.00 40.03 190 ASN A C 1
ATOM 1515 O O . ASN A 1 190 ? 15.646 -17.380 12.799 1.00 40.03 190 ASN A O 1
ATOM 1519 N N . HIS A 1 191 ? 16.901 -18.460 11.278 1.00 41.34 191 HIS A N 1
ATOM 1520 C CA . HIS A 1 191 ? 17.021 -19.686 12.040 1.00 41.34 191 HIS A CA 1
ATOM 1521 C C . HIS A 1 191 ? 17.825 -19.313 13.279 1.00 41.34 191 HIS A C 1
ATOM 1523 O O . HIS A 1 191 ? 19.041 -19.126 13.209 1.00 41.34 191 HIS A O 1
ATOM 1529 N N . GLN A 1 192 ? 17.128 -19.148 14.404 1.00 40.88 192 GLN A N 1
ATOM 1530 C CA . GLN A 1 192 ? 17.746 -19.148 15.713 1.00 40.88 192 GLN A CA 1
ATOM 1531 C C . GLN A 1 192 ? 18.495 -20.471 15.818 1.00 40.88 192 GLN A C 1
ATOM 1533 O O . GLN A 1 192 ? 17.926 -21.525 16.101 1.00 40.88 192 GLN A O 1
ATOM 1538 N N . GLY A 1 193 ? 19.793 -20.410 15.536 1.00 39.00 193 GLY A N 1
ATOM 1539 C CA . GLY A 1 193 ? 20.746 -21.407 15.955 1.00 39.00 193 GLY A CA 1
ATOM 1540 C C . GLY A 1 193 ? 20.718 -21.423 17.471 1.00 39.00 193 GLY A C 1
ATOM 1541 O O . GLY A 1 193 ? 21.453 -20.690 18.126 1.00 39.00 193 GLY A O 1
ATOM 1542 N N . ILE A 1 194 ? 19.850 -22.264 18.026 1.00 49.50 194 ILE A N 1
ATOM 1543 C CA . ILE A 1 194 ? 20.017 -22.809 19.361 1.00 49.50 194 ILE A CA 1
ATOM 1544 C C . ILE A 1 194 ? 21.310 -23.625 19.296 1.00 49.50 194 ILE A C 1
ATOM 1546 O O . ILE A 1 194 ? 21.307 -24.825 19.038 1.00 49.50 194 ILE A O 1
ATOM 1550 N N . THR A 1 195 ? 22.448 -22.967 19.496 1.00 46.09 195 THR A N 1
ATOM 1551 C CA . THR A 1 195 ? 23.639 -23.637 20.003 1.00 46.09 195 THR A CA 1
ATOM 1552 C C . THR A 1 195 ? 23.543 -23.613 21.515 1.00 46.09 195 THR A C 1
ATOM 1554 O O . THR A 1 195 ? 24.122 -22.771 22.194 1.00 46.09 195 THR A O 1
ATOM 1557 N N . SER A 1 196 ? 22.772 -24.556 22.044 1.00 47.12 196 SER A N 1
ATOM 1558 C CA . SER A 1 196 ? 23.048 -25.125 23.353 1.00 47.12 196 SER A CA 1
ATOM 1559 C C . SER A 1 196 ? 24.358 -25.913 23.254 1.00 47.12 196 SER A C 1
ATOM 1561 O O . SER A 1 196 ? 24.463 -26.828 22.438 1.00 47.12 196 SER A O 1
ATOM 1563 N N . ARG A 1 197 ? 25.364 -25.503 24.039 1.00 46.19 197 ARG A N 1
ATOM 1564 C CA . ARG A 1 197 ? 26.584 -26.228 24.475 1.00 46.19 197 ARG A CA 1
ATOM 1565 C C . ARG A 1 197 ? 27.531 -25.182 25.084 1.00 46.19 197 ARG A C 1
ATOM 1567 O O . ARG A 1 197 ? 27.845 -24.217 24.403 1.00 46.19 197 ARG A O 1
ATOM 1574 N N . GLY A 1 198 ? 28.022 -25.290 26.311 1.00 44.88 198 GLY A N 1
ATOM 1575 C CA . GLY A 1 198 ? 27.899 -26.287 27.373 1.00 44.88 198 GLY A CA 1
ATOM 1576 C C . GLY A 1 198 ? 28.591 -25.746 28.622 1.00 44.88 198 GLY A C 1
ATOM 1577 O O . GLY A 1 198 ? 29.187 -24.649 28.526 1.00 44.88 198 GLY A O 1
#

Secondary structure (DSSP, 8-state):
---PPP------------------HHHHHHHHSEETTEE-GGGT-S-EEEEEEEPPSSHHHHHHT-TT----S---TTS-HHHHHHHHHHHHHHHH-EEEEEEEETTSS--EEEEEEEPPGGG-STTHHHHHHHSPPGGG-EEEEEEEETTSSEEEEEEESSEEEEEEEE-HHHHHHHHHHHTPPP------------

pLDDT: mean 80.3, std 18.67, range [33.97, 98.19]